Protein AF-A0A8H4KVN5-F1 (afdb_monomer)

Structure (mmCIF, N/CA/C/O backbone):
data_AF-A0A8H4KVN5-F1
#
_entry.id   AF-A0A8H4KVN5-F1
#
loop_
_atom_site.group_PDB
_atom_site.id
_atom_site.type_symbol
_atom_site.label_atom_id
_atom_site.label_alt_id
_atom_site.label_comp_id
_atom_site.label_asym_id
_atom_site.label_entity_id
_atom_site.label_seq_id
_atom_site.pdbx_PDB_ins_code
_atom_site.Cartn_x
_atom_site.Cartn_y
_atom_site.Cartn_z
_atom_site.occupancy
_atom_site.B_iso_or_equiv
_atom_site.auth_seq_id
_atom_site.auth_comp_id
_atom_site.auth_asym_id
_atom_site.auth_atom_id
_atom_site.pdbx_PDB_model_num
ATOM 1 N N . MET A 1 1 ? 22.577 16.035 -52.265 1.00 45.19 1 MET A N 1
ATOM 2 C CA . MET A 1 1 ? 23.136 15.444 -51.030 1.00 45.19 1 MET A CA 1
ATOM 3 C C . MET A 1 1 ? 22.648 14.008 -50.961 1.00 45.19 1 MET A C 1
ATOM 5 O O . MET A 1 1 ? 21.452 13.826 -51.159 1.00 45.19 1 MET A O 1
ATOM 9 N N . PRO A 1 2 ? 23.516 12.998 -50.797 1.00 49.06 2 PRO A N 1
ATOM 10 C CA . PRO A 1 2 ? 23.042 11.629 -50.635 1.00 49.06 2 PRO A CA 1
ATOM 11 C C . PRO A 1 2 ? 22.243 11.528 -49.329 1.00 49.06 2 PRO A C 1
ATOM 13 O O . PRO A 1 2 ? 22.688 12.028 -48.297 1.00 49.06 2 PRO A O 1
ATOM 16 N N . CYS A 1 3 ? 21.056 10.918 -49.384 1.00 52.47 3 CYS A N 1
ATOM 17 C CA . CYS A 1 3 ? 20.325 10.499 -48.190 1.00 52.47 3 CYS A CA 1
ATOM 18 C C . CYS A 1 3 ? 21.189 9.472 -47.457 1.00 52.47 3 CYS A C 1
ATOM 20 O O . CYS A 1 3 ? 21.291 8.325 -47.885 1.00 52.47 3 CYS A O 1
ATOM 22 N N . VAL A 1 4 ? 21.847 9.899 -46.383 1.00 55.81 4 VAL A N 1
ATOM 23 C CA . VAL A 1 4 ? 22.501 8.984 -45.453 1.00 55.81 4 VAL A CA 1
ATOM 24 C C . VAL A 1 4 ? 21.378 8.349 -44.646 1.00 55.81 4 VAL A C 1
ATOM 26 O O . VAL A 1 4 ? 20.764 9.011 -43.812 1.00 55.81 4 VAL A O 1
ATOM 29 N N . CYS A 1 5 ? 21.043 7.097 -44.955 1.00 58.97 5 CYS A N 1
ATOM 30 C CA . CYS A 1 5 ? 20.170 6.324 -44.084 1.00 58.97 5 CYS A CA 1
ATOM 31 C C . CYS A 1 5 ? 20.847 6.230 -42.710 1.00 58.97 5 CYS A C 1
ATOM 33 O O . CYS A 1 5 ? 22.043 5.916 -42.669 1.00 58.97 5 CYS A O 1
ATOM 35 N N . PRO A 1 6 ? 20.132 6.503 -41.606 1.00 62.47 6 PRO A N 1
ATOM 36 C CA . PRO A 1 6 ? 20.691 6.280 -40.283 1.00 62.47 6 PRO A CA 1
ATOM 37 C C . PRO A 1 6 ? 21.150 4.817 -40.176 1.00 62.47 6 PRO A C 1
ATOM 39 O O . PRO A 1 6 ? 20.481 3.927 -40.722 1.00 62.47 6 PRO A O 1
ATOM 42 N N . PRO A 1 7 ? 22.308 4.558 -39.544 1.00 73.06 7 PRO A N 1
ATOM 43 C CA . PRO A 1 7 ? 22.786 3.199 -39.365 1.00 73.06 7 PRO A CA 1
ATOM 44 C C . PRO A 1 7 ? 21.737 2.378 -38.599 1.00 73.06 7 PRO A C 1
ATOM 46 O O . PRO A 1 7 ? 21.032 2.921 -37.745 1.00 73.06 7 PRO A O 1
ATOM 49 N N . PRO A 1 8 ? 21.591 1.077 -38.897 1.00 77.62 8 PRO A N 1
ATOM 50 C CA . PRO A 1 8 ? 20.733 0.221 -38.094 1.00 77.62 8 PRO A CA 1
ATOM 51 C C . PRO A 1 8 ? 21.258 0.190 -36.656 1.00 77.62 8 PRO A C 1
ATOM 53 O O . PRO A 1 8 ? 22.471 0.148 -36.446 1.00 77.62 8 PRO A O 1
ATOM 56 N N . ILE A 1 9 ? 20.347 0.180 -35.680 1.00 81.44 9 ILE A N 1
ATOM 57 C CA . ILE A 1 9 ? 20.710 -0.044 -34.276 1.00 81.44 9 ILE A CA 1
ATOM 58 C C . ILE A 1 9 ? 21.516 -1.336 -34.138 1.00 81.44 9 ILE A C 1
ATOM 60 O O . ILE A 1 9 ? 21.275 -2.314 -34.858 1.00 81.44 9 ILE A O 1
ATOM 64 N N . SER A 1 10 ? 22.461 -1.359 -33.201 1.00 87.50 10 SER A N 1
ATOM 65 C CA . SER A 1 10 ? 23.263 -2.557 -32.997 1.00 87.50 10 SER A CA 1
ATOM 66 C C . SER A 1 10 ? 22.418 -3.729 -32.491 1.00 87.50 10 SER A C 1
ATOM 68 O O . SER A 1 10 ? 21.372 -3.574 -31.849 1.00 87.50 10 SER A O 1
ATOM 70 N N . SER A 1 11 ? 22.899 -4.945 -32.763 1.00 88.69 11 SER A N 1
ATOM 71 C CA . SER A 1 11 ? 22.262 -6.169 -32.268 1.00 88.69 11 SER A CA 1
ATOM 72 C C . SER A 1 11 ? 22.178 -6.194 -30.739 1.00 88.69 11 SER A C 1
ATOM 74 O O . SER A 1 11 ? 21.206 -6.709 -30.188 1.00 88.69 11 SER A O 1
ATOM 76 N N . ASP A 1 12 ? 23.165 -5.629 -30.047 1.00 90.88 12 ASP A N 1
ATOM 77 C CA . ASP A 1 12 ? 23.202 -5.639 -28.588 1.00 90.88 12 ASP A CA 1
ATOM 78 C C . ASP A 1 12 ? 22.258 -4.595 -27.989 1.00 90.88 12 ASP A C 1
ATOM 80 O O . ASP A 1 12 ? 21.552 -4.906 -27.026 1.00 90.88 12 ASP A O 1
ATOM 84 N N . LEU A 1 13 ? 22.141 -3.415 -28.610 1.00 87.50 13 LEU A N 1
ATOM 85 C CA . LEU A 1 13 ? 21.141 -2.419 -28.230 1.00 87.50 13 LEU A CA 1
ATOM 86 C C . LEU A 1 13 ? 19.720 -2.964 -28.419 1.00 87.50 13 LEU A C 1
ATOM 88 O O . LEU A 1 13 ? 18.869 -2.824 -27.537 1.00 87.50 13 LEU A O 1
ATOM 92 N N . HIS A 1 14 ? 19.479 -3.670 -29.526 1.00 87.75 14 HIS A N 1
ATOM 93 C CA . HIS A 1 14 ? 18.206 -4.339 -29.777 1.00 87.75 14 HIS A CA 1
ATOM 94 C C . HIS A 1 14 ? 17.872 -5.383 -28.696 1.00 87.75 14 HIS A C 1
ATOM 96 O O . HIS A 1 14 ? 16.787 -5.342 -28.114 1.00 87.75 14 HIS A O 1
ATOM 102 N N . LYS A 1 15 ? 18.813 -6.274 -28.351 1.00 89.94 15 LYS A N 1
ATOM 103 C CA . LYS A 1 15 ? 18.616 -7.273 -27.280 1.00 89.94 15 LYS A CA 1
ATOM 104 C C . LYS A 1 15 ? 18.365 -6.624 -25.917 1.00 89.94 15 LYS A C 1
ATOM 106 O O . LYS A 1 15 ? 17.543 -7.119 -25.142 1.00 89.94 15 LYS A O 1
ATOM 111 N N . ALA A 1 16 ? 19.074 -5.539 -25.602 1.00 88.06 16 ALA A N 1
ATOM 112 C CA . ALA A 1 16 ? 18.883 -4.812 -24.351 1.00 88.06 16 ALA A CA 1
ATOM 113 C C . ALA A 1 16 ? 17.485 -4.187 -24.278 1.00 88.06 16 ALA A C 1
ATOM 115 O O . ALA A 1 16 ? 16.811 -4.298 -23.251 1.00 88.06 16 ALA A O 1
ATOM 116 N N . PHE A 1 17 ? 17.006 -3.614 -25.382 1.00 87.38 17 PHE A N 1
ATOM 117 C CA . PHE A 1 17 ? 15.641 -3.108 -25.477 1.00 87.38 17 PHE A CA 1
ATOM 118 C C . PHE A 1 17 ? 14.601 -4.219 -25.267 1.00 87.38 17 PHE A C 1
ATOM 120 O O . PHE A 1 17 ? 13.690 -4.066 -24.451 1.00 87.38 17 PHE A O 1
ATOM 127 N N . GLU A 1 18 ? 14.762 -5.381 -25.908 1.00 90.56 18 GLU A N 1
ATOM 128 C CA . GLU A 1 18 ? 13.881 -6.537 -25.689 1.00 90.56 18 GLU A CA 1
ATOM 129 C C . GLU A 1 18 ? 13.889 -7.030 -24.232 1.00 90.56 18 GLU A C 1
ATOM 131 O O . GLU A 1 18 ? 12.866 -7.482 -23.706 1.00 90.56 18 GLU A O 1
ATOM 136 N N . ALA A 1 19 ? 15.037 -6.970 -23.551 1.00 87.88 19 ALA A N 1
ATOM 137 C CA . ALA A 1 19 ? 15.127 -7.294 -22.130 1.00 87.88 19 ALA A CA 1
ATOM 138 C C . ALA A 1 19 ? 14.324 -6.299 -21.274 1.00 87.88 19 ALA A C 1
ATOM 140 O O . ALA A 1 19 ? 13.556 -6.720 -20.407 1.00 87.88 19 ALA A O 1
ATOM 141 N N . VAL A 1 20 ? 14.423 -4.999 -21.559 1.00 87.19 20 VAL A N 1
ATOM 142 C CA . VAL A 1 20 ? 13.656 -3.946 -20.875 1.00 87.19 20 VAL A CA 1
ATOM 143 C C . VAL A 1 20 ? 12.148 -4.049 -21.145 1.00 87.19 20 VAL A C 1
ATOM 145 O O . VAL A 1 20 ? 11.343 -3.877 -20.224 1.00 87.19 20 VAL A O 1
ATOM 148 N N . LEU A 1 21 ? 11.737 -4.426 -22.359 1.00 85.75 21 LEU A N 1
ATOM 149 C CA . LEU A 1 21 ? 10.332 -4.716 -22.665 1.00 85.75 21 LEU A CA 1
ATOM 150 C C . LEU A 1 21 ? 9.797 -5.899 -21.848 1.00 85.75 21 LEU A C 1
ATOM 152 O O . LEU A 1 21 ? 8.701 -5.825 -21.285 1.00 85.75 21 LEU A O 1
ATOM 156 N N . ARG A 1 22 ? 10.579 -6.981 -21.732 1.00 88.06 22 ARG A N 1
ATOM 157 C CA . ARG A 1 22 ? 10.222 -8.135 -20.889 1.00 88.06 22 ARG A CA 1
ATOM 158 C C . ARG A 1 22 ? 10.121 -7.751 -19.415 1.00 88.06 22 ARG A C 1
ATOM 160 O O . ARG A 1 22 ? 9.148 -8.130 -18.765 1.00 88.06 22 ARG A O 1
ATOM 167 N N . LEU A 1 23 ? 11.073 -6.963 -18.909 1.00 84.38 23 LEU A N 1
ATOM 168 C CA . LEU A 1 23 ? 11.020 -6.411 -17.552 1.00 84.38 23 LEU A CA 1
ATOM 169 C C . LEU A 1 23 ? 9.738 -5.604 -17.339 1.00 84.38 23 LEU A C 1
ATOM 171 O O . LEU A 1 23 ? 9.027 -5.834 -16.368 1.00 84.38 23 LEU A O 1
ATOM 175 N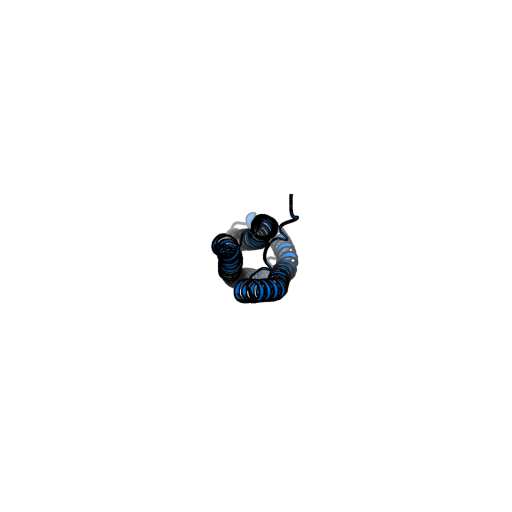 N . THR A 1 24 ? 9.396 -4.722 -18.275 1.00 82.81 24 THR A N 1
ATOM 176 C CA . THR A 1 24 ? 8.190 -3.888 -18.194 1.00 82.81 24 THR A CA 1
ATOM 177 C C . THR A 1 24 ? 6.929 -4.726 -18.082 1.00 82.81 24 THR A C 1
ATOM 179 O O . THR A 1 24 ? 6.135 -4.509 -17.170 1.00 82.81 24 THR A O 1
ATOM 182 N N . LYS A 1 25 ? 6.777 -5.729 -18.953 1.00 82.62 25 LYS A N 1
ATOM 183 C CA . LYS A 1 25 ? 5.618 -6.624 -18.926 1.00 82.62 25 LYS A CA 1
ATOM 184 C C . LYS A 1 25 ? 5.499 -7.359 -17.589 1.00 82.62 25 LYS A C 1
ATOM 186 O O . LYS A 1 25 ? 4.417 -7.386 -17.009 1.00 82.62 25 LYS A O 1
ATOM 191 N N . ASN A 1 26 ? 6.603 -7.918 -17.094 1.00 82.75 26 ASN A N 1
ATOM 192 C CA . ASN A 1 26 ? 6.617 -8.625 -15.813 1.00 82.75 26 ASN A CA 1
ATOM 193 C C . ASN A 1 26 ? 6.248 -7.691 -14.651 1.00 82.75 26 ASN A C 1
ATOM 195 O O . ASN A 1 26 ? 5.469 -8.065 -13.776 1.00 82.75 26 ASN A O 1
ATOM 199 N N . ASN A 1 27 ? 6.759 -6.461 -14.666 1.00 78.81 27 ASN A N 1
ATOM 200 C CA . ASN A 1 27 ? 6.519 -5.493 -13.602 1.00 78.81 27 ASN A CA 1
ATOM 201 C C . ASN A 1 27 ? 5.087 -4.970 -13.580 1.00 78.81 27 ASN A C 1
ATOM 203 O O . ASN A 1 27 ? 4.540 -4.811 -12.496 1.00 78.81 27 ASN A O 1
ATOM 207 N N . THR A 1 28 ? 4.439 -4.790 -14.733 1.00 76.06 28 THR A N 1
ATOM 208 C CA . THR A 1 28 ? 3.010 -4.444 -14.770 1.00 76.06 28 THR A CA 1
ATOM 209 C C . THR A 1 28 ? 2.158 -5.493 -14.051 1.00 76.06 28 THR A C 1
ATOM 211 O O . THR A 1 28 ? 1.255 -5.143 -13.295 1.00 76.06 28 THR A O 1
ATOM 214 N N . THR A 1 29 ? 2.457 -6.783 -14.235 1.00 79.00 29 THR A N 1
ATOM 215 C CA . THR A 1 29 ? 1.745 -7.861 -13.530 1.00 79.00 29 THR A CA 1
ATOM 216 C C . THR A 1 29 ? 2.002 -7.828 -12.024 1.00 79.00 29 THR A C 1
ATOM 218 O O . THR A 1 29 ? 1.064 -7.982 -11.242 1.00 79.00 29 THR A O 1
ATOM 221 N N . ILE A 1 30 ? 3.255 -7.609 -11.613 1.00 76.62 30 ILE A N 1
ATOM 222 C CA . ILE A 1 30 ? 3.622 -7.509 -10.195 1.00 76.62 30 ILE A CA 1
ATOM 223 C C . ILE A 1 30 ? 2.893 -6.328 -9.549 1.00 76.62 30 ILE A C 1
ATOM 225 O O . ILE A 1 30 ? 2.182 -6.533 -8.573 1.00 76.62 30 ILE A O 1
ATOM 229 N N . GLN A 1 31 ? 2.986 -5.130 -10.128 1.00 76.12 31 GLN A N 1
ATOM 230 C CA . GLN A 1 31 ? 2.330 -3.918 -9.623 1.00 76.12 31 GLN A CA 1
ATOM 231 C C . GLN A 1 31 ? 0.824 -4.109 -9.439 1.00 76.12 31 GLN A C 1
ATOM 233 O O . GLN A 1 31 ? 0.282 -3.813 -8.377 1.00 76.12 31 GLN A O 1
ATOM 238 N N . GLN A 1 32 ? 0.146 -4.663 -10.447 1.00 80.88 32 GLN A N 1
ATOM 239 C CA . GLN A 1 32 ? -1.292 -4.901 -10.363 1.00 80.88 32 GLN A CA 1
ATOM 240 C C . GLN A 1 32 ? -1.642 -5.844 -9.201 1.00 80.88 32 GLN A C 1
ATOM 242 O O . GLN A 1 32 ? -2.540 -5.544 -8.418 1.00 80.88 32 GLN A O 1
ATOM 247 N N . SER A 1 33 ? -0.881 -6.931 -9.029 1.00 81.56 33 SER A N 1
ATOM 248 C CA . SER A 1 33 ? -1.045 -7.852 -7.895 1.00 81.56 33 SER A CA 1
ATOM 249 C C . SER A 1 33 ? -0.851 -7.155 -6.542 1.00 81.56 33 SER A C 1
ATOM 251 O O . SER A 1 33 ? -1.619 -7.388 -5.610 1.00 81.56 33 SER A O 1
ATOM 253 N N . GLN A 1 34 ? 0.136 -6.261 -6.431 1.00 74.06 34 GLN A N 1
ATOM 254 C CA . GLN A 1 34 ? 0.408 -5.504 -5.205 1.00 74.06 34 GLN A CA 1
ATOM 255 C C . GLN A 1 34 ? -0.740 -4.540 -4.863 1.00 74.06 34 GLN A C 1
ATOM 257 O O . GLN A 1 34 ? -1.194 -4.498 -3.718 1.00 74.06 34 GLN A O 1
ATOM 262 N N . VAL A 1 35 ? -1.267 -3.821 -5.859 1.00 77.69 35 VAL A N 1
ATOM 263 C CA . VAL A 1 35 ? -2.439 -2.945 -5.701 1.00 77.69 35 VAL A CA 1
ATOM 264 C C . VAL A 1 35 ? -3.676 -3.744 -5.284 1.00 77.69 35 VAL A C 1
ATOM 266 O O . VAL A 1 35 ? -4.434 -3.304 -4.416 1.00 77.69 35 VAL A O 1
ATOM 269 N N . ASP A 1 36 ? -3.890 -4.919 -5.873 1.00 83.81 36 ASP A N 1
ATOM 270 C CA . ASP A 1 36 ? -5.048 -5.759 -5.562 1.00 83.81 36 ASP A CA 1
ATOM 271 C C . ASP A 1 36 ? -4.968 -6.345 -4.146 1.00 83.81 36 ASP A C 1
ATOM 273 O O . ASP A 1 36 ? -5.967 -6.320 -3.423 1.00 83.81 36 ASP A O 1
ATOM 277 N N . GLN A 1 37 ? -3.782 -6.764 -3.691 1.00 76.81 37 GLN A N 1
ATOM 278 C CA . GLN A 1 37 ? -3.556 -7.152 -2.292 1.00 76.81 37 GLN A CA 1
ATOM 279 C C . GLN A 1 37 ? -3.862 -5.997 -1.334 1.00 76.81 37 GLN A C 1
ATOM 281 O O . GLN A 1 37 ? -4.580 -6.172 -0.350 1.00 76.81 37 GLN A O 1
ATOM 286 N N . ALA A 1 38 ? -3.376 -4.795 -1.643 1.00 76.75 38 ALA A N 1
ATOM 287 C CA . ALA A 1 38 ? -3.584 -3.629 -0.796 1.00 76.75 38 ALA A CA 1
ATOM 288 C C . ALA A 1 38 ? -5.076 -3.223 -0.722 1.00 76.75 38 ALA A C 1
ATOM 290 O O . ALA A 1 38 ? -5.579 -2.851 0.343 1.00 76.75 38 ALA A O 1
ATOM 291 N N . LYS A 1 39 ? -5.828 -3.370 -1.823 1.00 79.44 39 LYS A N 1
ATOM 292 C CA . LYS A 1 39 ? -7.295 -3.208 -1.838 1.00 79.44 39 LYS A CA 1
ATOM 293 C C . LYS A 1 39 ? -8.013 -4.285 -1.026 1.00 79.44 39 LYS A C 1
ATOM 295 O O . LYS A 1 39 ? -8.950 -3.947 -0.305 1.00 79.44 39 LYS A O 1
ATOM 300 N N . ALA A 1 40 ? -7.587 -5.544 -1.122 1.00 81.81 40 ALA A N 1
ATOM 301 C CA . ALA A 1 40 ? -8.171 -6.640 -0.352 1.00 81.81 40 ALA A CA 1
ATOM 302 C C . ALA A 1 40 ? -8.017 -6.404 1.160 1.00 81.81 40 ALA A C 1
ATOM 304 O O . ALA A 1 40 ? -8.985 -6.547 1.904 1.00 81.81 40 ALA A O 1
ATOM 305 N N . ILE A 1 41 ? -6.847 -5.931 1.607 1.00 73.94 41 ILE A N 1
ATOM 306 C CA . ILE A 1 41 ? -6.619 -5.528 3.006 1.00 73.94 41 ILE A CA 1
ATOM 307 C C . ILE A 1 41 ? -7.633 -4.458 3.430 1.00 73.94 41 ILE A C 1
ATOM 309 O O . ILE A 1 41 ? -8.287 -4.588 4.463 1.00 73.94 41 ILE A O 1
ATOM 313 N N . ARG A 1 42 ? -7.826 -3.419 2.609 1.00 74.88 42 ARG A N 1
ATOM 314 C CA . ARG A 1 42 ? -8.792 -2.351 2.906 1.00 74.88 42 ARG A CA 1
ATOM 315 C C . ARG A 1 42 ? -10.230 -2.864 3.023 1.00 74.88 42 ARG A C 1
ATOM 317 O O . ARG A 1 42 ? -10.972 -2.394 3.881 1.00 74.88 42 ARG A O 1
ATOM 324 N N . GLN A 1 43 ? -10.628 -3.810 2.173 1.00 80.06 43 GLN A N 1
ATOM 325 C CA . GLN A 1 43 ? -11.966 -4.407 2.223 1.00 80.06 43 GLN A CA 1
ATOM 326 C C . GLN A 1 43 ? -12.219 -5.165 3.530 1.00 80.06 43 GLN A C 1
ATOM 328 O O . GLN A 1 43 ? -13.347 -5.157 4.010 1.00 80.06 43 GLN A O 1
ATOM 333 N N . VAL A 1 44 ? -11.184 -5.768 4.121 1.00 76.00 44 VAL A N 1
ATOM 334 C CA . VAL A 1 44 ? -11.284 -6.422 5.434 1.00 76.00 44 VAL A CA 1
ATOM 335 C C . VAL A 1 44 ? -11.391 -5.392 6.560 1.00 76.00 44 VAL A C 1
ATOM 337 O O . VAL A 1 44 ? -12.162 -5.591 7.487 1.00 76.00 44 VAL A O 1
ATOM 340 N N . VAL A 1 45 ? -10.657 -4.282 6.481 1.00 79.56 45 VAL A N 1
ATOM 341 C CA . VAL A 1 45 ? -10.570 -3.277 7.558 1.00 79.56 45 VAL A CA 1
ATOM 342 C C . VAL A 1 45 ? -11.839 -2.426 7.698 1.00 79.56 45 VAL A C 1
ATOM 344 O O . VAL A 1 45 ? -12.234 -2.100 8.814 1.00 79.56 45 VAL A O 1
ATOM 347 N N . ASN A 1 46 ? -12.497 -2.055 6.594 1.00 79.12 46 ASN A N 1
ATOM 348 C CA . ASN A 1 46 ? -13.641 -1.132 6.646 1.00 79.12 46 ASN A CA 1
ATOM 349 C C . ASN A 1 46 ? -14.814 -1.628 7.528 1.00 79.12 46 ASN A C 1
ATOM 351 O O . ASN A 1 46 ? -15.233 -0.857 8.390 1.00 79.12 46 ASN A O 1
ATOM 355 N N . PRO A 1 47 ? -15.310 -2.879 7.401 1.00 79.25 47 PRO A N 1
ATOM 356 C CA . PRO A 1 47 ? -16.419 -3.372 8.227 1.00 79.25 47 PRO A CA 1
ATOM 357 C C . PRO A 1 47 ? -16.085 -3.434 9.723 1.00 79.25 47 PRO A C 1
ATOM 359 O O . PRO A 1 47 ? -16.950 -3.242 10.578 1.00 79.25 47 PRO A O 1
ATOM 362 N N . PHE A 1 48 ? -14.817 -3.686 10.061 1.00 81.25 48 PHE A N 1
ATOM 363 C CA . PHE A 1 48 ? -14.387 -3.695 11.457 1.00 81.25 48 PHE A CA 1
ATOM 364 C C . PHE A 1 48 ? -14.418 -2.297 12.066 1.00 81.25 48 PHE A C 1
ATOM 366 O O . PHE A 1 48 ? -14.791 -2.173 13.226 1.00 81.25 48 PHE A O 1
ATOM 373 N N . ASN A 1 49 ? -14.100 -1.245 11.308 1.00 82.88 49 ASN A N 1
ATOM 374 C CA . ASN A 1 49 ? -14.212 0.122 11.823 1.00 82.88 49 ASN A CA 1
ATOM 375 C C . ASN A 1 49 ? -15.668 0.484 12.159 1.00 82.88 49 ASN A C 1
ATOM 377 O O . ASN A 1 49 ? -15.900 1.054 13.218 1.00 82.88 49 ASN A O 1
ATOM 381 N N . GLU A 1 50 ? -16.637 0.079 11.330 1.00 84.00 50 GLU A N 1
ATOM 382 C CA . GLU A 1 50 ? -18.069 0.267 11.626 1.00 84.00 50 GLU A CA 1
ATOM 383 C C . GLU A 1 50 ? -18.462 -0.451 12.929 1.00 84.00 50 GLU A C 1
ATOM 385 O O . GLU A 1 50 ? -19.071 0.140 13.815 1.00 84.00 50 GLU A O 1
ATOM 390 N N . THR A 1 51 ? -18.003 -1.694 13.106 1.00 84.06 51 THR A N 1
ATOM 391 C CA . THR A 1 51 ? -18.246 -2.468 14.339 1.00 84.06 51 THR A CA 1
ATOM 392 C C . THR A 1 51 ? -17.629 -1.804 15.578 1.00 84.06 51 THR A C 1
ATOM 394 O O . THR A 1 51 ? -18.166 -1.901 16.682 1.00 84.06 51 THR A O 1
ATOM 397 N N . VAL A 1 52 ? -16.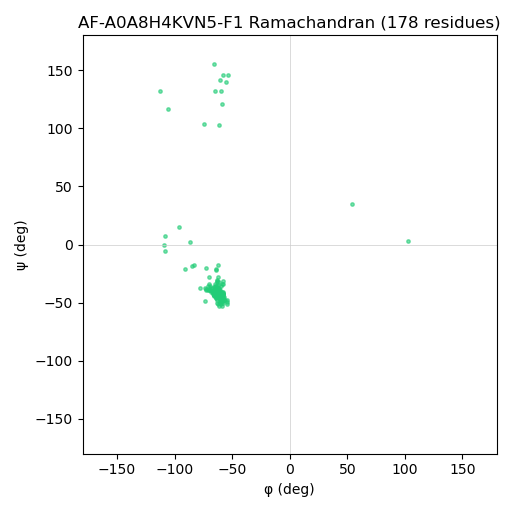477 -1.150 15.420 1.00 87.88 52 VAL A N 1
ATOM 398 C CA . VAL A 1 52 ? -15.778 -0.449 16.506 1.00 87.88 52 VAL A CA 1
ATOM 399 C C . VAL A 1 52 ? -16.504 0.833 16.896 1.00 87.88 52 VAL A C 1
ATOM 401 O O . VAL A 1 52 ? -16.595 1.122 18.088 1.00 87.88 52 VAL A O 1
ATOM 404 N N . ASP A 1 53 ? -17.050 1.562 15.925 1.00 88.62 53 ASP A N 1
ATOM 405 C CA . ASP A 1 53 ? -17.868 2.748 16.181 1.00 88.62 53 ASP A CA 1
ATOM 406 C C . ASP A 1 53 ? -19.185 2.371 16.892 1.00 88.62 53 ASP A C 1
ATOM 408 O O . ASP A 1 53 ? -19.564 3.016 17.873 1.00 88.62 53 ASP A O 1
ATOM 412 N N . ASP A 1 54 ? -19.835 1.273 16.487 1.00 89.88 54 ASP A N 1
ATOM 413 C CA . ASP A 1 54 ? -21.021 0.742 17.176 1.00 89.88 54 ASP A CA 1
ATOM 414 C C . ASP A 1 54 ? -20.705 0.340 18.625 1.00 89.88 54 ASP A C 1
ATOM 416 O O . ASP A 1 54 ? -21.450 0.656 19.556 1.00 89.88 54 ASP A O 1
ATOM 420 N N . PHE A 1 55 ? -19.574 -0.336 18.839 1.00 89.88 55 PHE A N 1
ATOM 421 C CA . PHE A 1 55 ? -19.133 -0.725 20.176 1.00 89.88 55 PHE A CA 1
ATOM 422 C C . PHE A 1 55 ? -18.807 0.485 21.063 1.00 89.88 55 PHE A C 1
ATOM 424 O O . PHE A 1 55 ? -19.137 0.494 22.251 1.00 89.88 55 PHE A O 1
ATOM 431 N N . GLU A 1 56 ? -18.192 1.527 20.502 1.00 93.44 56 GLU A N 1
ATOM 432 C CA . GLU A 1 56 ? -17.974 2.783 21.217 1.00 93.44 56 GLU A CA 1
ATOM 433 C C . GLU A 1 56 ? -19.305 3.399 21.662 1.00 93.44 56 GLU A C 1
ATOM 435 O O . GLU A 1 56 ? -19.450 3.778 22.824 1.00 93.44 56 GLU A O 1
ATOM 440 N N . MET A 1 57 ? -20.300 3.439 20.774 1.00 92.94 57 MET A N 1
ATOM 441 C CA . MET A 1 57 ? -21.619 3.984 21.091 1.00 92.94 57 MET A CA 1
ATOM 442 C C . MET A 1 57 ? -22.304 3.209 22.223 1.00 92.94 57 MET A C 1
ATOM 444 O O . MET A 1 57 ? -22.793 3.816 23.176 1.00 92.94 57 MET A O 1
ATOM 448 N N . LEU A 1 58 ? -22.286 1.873 22.155 1.00 91.50 58 LEU A N 1
ATOM 449 C CA . LEU A 1 58 ? -22.877 0.990 23.169 1.00 91.50 58 LEU A CA 1
ATOM 450 C C . LEU A 1 58 ? -22.233 1.123 24.549 1.00 91.50 58 LEU A C 1
ATOM 452 O O . LEU A 1 58 ? -22.810 0.673 25.527 1.00 91.50 58 LEU A O 1
ATOM 456 N N . THR A 1 59 ? -21.039 1.702 24.646 1.00 92.06 59 THR A N 1
ATOM 457 C CA . THR A 1 59 ? -20.276 1.776 25.898 1.00 92.06 59 THR A CA 1
ATOM 458 C C . THR A 1 59 ? -20.202 3.188 26.470 1.00 92.06 59 THR A C 1
ATOM 460 O O . THR A 1 59 ? -19.635 3.381 27.547 1.00 92.06 59 THR A O 1
ATOM 463 N N . MET A 1 60 ? -20.801 4.182 25.805 1.00 93.25 60 MET A N 1
ATOM 464 C CA . MET A 1 60 ? -20.766 5.577 26.249 1.00 93.25 60 MET A CA 1
ATOM 465 C C . MET A 1 60 ? -21.353 5.777 27.653 1.00 93.25 60 MET A C 1
ATOM 467 O O . MET A 1 60 ? -20.756 6.491 28.459 1.00 93.25 60 MET A O 1
ATOM 471 N N . HIS A 1 61 ? -22.471 5.118 27.981 1.00 91.81 61 HIS A N 1
ATOM 472 C CA . HIS A 1 61 ? -23.126 5.251 29.294 1.00 91.81 61 HIS A CA 1
ATOM 473 C C . HIS A 1 61 ? -22.259 4.747 30.451 1.00 91.81 61 HIS A C 1
ATOM 475 O O . HIS A 1 61 ? -22.454 5.149 31.598 1.00 91.81 61 HIS A O 1
ATOM 481 N N . LEU A 1 62 ? -21.267 3.892 30.173 1.00 91.94 62 LEU A N 1
ATOM 482 C CA . LEU A 1 62 ? -20.337 3.404 31.192 1.00 91.94 62 LEU A CA 1
ATOM 483 C C . LEU A 1 62 ? -19.492 4.539 31.787 1.00 91.94 62 LEU A C 1
ATOM 485 O O . LEU A 1 62 ? -18.979 4.389 32.898 1.00 91.94 62 LEU A O 1
ATOM 489 N N . GLY A 1 63 ? -19.349 5.663 31.077 1.00 89.62 63 GLY A N 1
ATOM 490 C CA . GLY A 1 63 ? -18.631 6.847 31.546 1.00 89.62 63 GLY A CA 1
ATOM 491 C C . GLY A 1 63 ? -19.368 7.645 32.628 1.00 89.62 63 GLY A C 1
ATOM 492 O O . GLY A 1 63 ? -18.718 8.375 33.384 1.00 89.62 63 GLY A O 1
ATOM 493 N N . ASP A 1 64 ? -20.687 7.472 32.744 1.00 91.25 64 ASP A N 1
ATOM 494 C CA . ASP A 1 64 ? -21.547 8.277 33.622 1.00 91.25 64 ASP A CA 1
ATOM 495 C C . ASP A 1 64 ? -21.588 7.758 35.068 1.00 91.25 64 ASP A C 1
ATOM 497 O O . ASP A 1 64 ? -21.933 8.495 35.995 1.00 91.25 64 ASP A O 1
ATOM 501 N N . LEU A 1 65 ? -21.195 6.499 35.290 1.00 87.12 65 LEU A N 1
ATOM 502 C CA . LEU A 1 65 ? -21.202 5.856 36.603 1.00 87.12 65 LEU A CA 1
ATOM 503 C C . LEU A 1 65 ? -19.777 5.580 37.087 1.00 87.12 65 LEU A C 1
ATOM 505 O O . LEU A 1 65 ? -18.953 4.992 36.388 1.00 87.12 65 LEU A O 1
ATOM 509 N N . SER A 1 66 ? -19.490 5.938 38.340 1.00 87.56 66 SER A N 1
ATOM 510 C CA . SER A 1 66 ? -18.170 5.729 38.956 1.00 87.56 66 SER A CA 1
ATOM 511 C C . SER A 1 66 ? -17.729 4.261 38.957 1.00 87.56 66 SER A C 1
ATOM 513 O O . SER A 1 66 ? -16.544 3.991 38.777 1.00 87.56 66 SER A O 1
ATOM 515 N N . ALA A 1 67 ? -18.670 3.323 39.105 1.00 86.31 67 ALA A N 1
ATOM 516 C CA . ALA A 1 67 ? -18.401 1.885 39.133 1.00 86.31 67 ALA A CA 1
ATOM 517 C C . ALA A 1 67 ? -17.968 1.306 37.771 1.00 86.31 67 ALA A C 1
ATOM 519 O O . ALA A 1 67 ? -17.221 0.334 37.740 1.00 86.31 67 ALA A O 1
ATOM 520 N N . THR A 1 68 ? -18.398 1.898 36.652 1.00 92.00 68 THR A N 1
ATOM 521 C CA . THR A 1 68 ? -18.134 1.388 35.290 1.00 92.00 68 THR A CA 1
ATOM 522 C C . THR A 1 68 ? -17.132 2.235 34.510 1.00 92.00 68 THR A C 1
ATOM 524 O O . THR A 1 68 ? -16.701 1.855 33.423 1.00 92.00 68 THR A O 1
ATOM 527 N N . LYS A 1 69 ? -16.702 3.365 35.076 1.00 92.31 69 LYS A N 1
ATOM 528 C CA . LYS A 1 69 ? -15.830 4.341 34.416 1.00 92.31 69 LYS A CA 1
ATOM 529 C C . LYS A 1 69 ? -14.488 3.768 33.945 1.00 92.31 69 LYS A C 1
ATOM 531 O O . LYS A 1 69 ? -13.946 4.214 32.938 1.00 92.31 69 LYS A O 1
ATOM 536 N N . ALA A 1 70 ? -13.954 2.771 34.651 1.00 92.44 70 ALA A N 1
ATOM 537 C CA . ALA A 1 70 ? -12.737 2.077 34.231 1.00 92.44 70 ALA A CA 1
ATOM 538 C C . ALA A 1 70 ? -12.929 1.341 32.892 1.00 92.44 70 ALA A C 1
ATOM 540 O O . ALA A 1 70 ? -12.066 1.433 32.021 1.00 92.44 70 ALA A O 1
ATOM 541 N N . TYR A 1 71 ? -14.082 0.689 32.697 1.00 92.19 71 TYR A N 1
ATOM 542 C CA . TYR A 1 71 ? -14.423 0.037 31.434 1.00 92.19 71 TYR A CA 1
ATOM 543 C C . TYR A 1 71 ? -14.568 1.047 30.303 1.00 92.19 71 TYR A C 1
ATOM 545 O O . TYR A 1 71 ? -14.024 0.821 29.228 1.00 92.19 71 TYR A O 1
ATOM 553 N N . PHE A 1 72 ? -15.210 2.192 30.555 1.00 93.81 72 PHE A N 1
ATOM 554 C CA . PHE A 1 72 ? -15.285 3.273 29.570 1.00 93.81 72 PHE A CA 1
ATOM 555 C C . PHE A 1 72 ? -13.893 3.699 29.081 1.00 93.81 72 PHE A C 1
ATOM 557 O O . PHE A 1 72 ? -13.647 3.738 27.877 1.00 93.81 72 PHE A O 1
ATOM 564 N N . TYR A 1 73 ? -12.950 3.954 29.996 1.00 94.12 73 TYR A N 1
ATOM 565 C CA . TYR A 1 73 ? -11.587 4.320 29.603 1.00 94.12 73 TYR A CA 1
ATOM 566 C C . TYR A 1 73 ? -10.876 3.210 28.826 1.00 94.12 73 TYR A C 1
ATOM 568 O O . TYR A 1 73 ? -10.199 3.502 27.842 1.00 94.12 73 TYR A O 1
ATOM 576 N N . GLN A 1 74 ? -11.067 1.949 29.216 1.00 93.38 74 GLN A N 1
ATOM 577 C CA . GLN A 1 74 ? -10.500 0.814 28.495 1.00 93.38 74 GLN A CA 1
ATOM 578 C C . GLN A 1 74 ? -11.073 0.696 27.076 1.00 93.38 74 GLN A C 1
ATOM 580 O O . GLN A 1 74 ? -10.327 0.432 26.132 1.00 93.38 74 GLN A O 1
ATOM 585 N N . VAL A 1 75 ? -12.378 0.917 26.892 1.00 93.19 75 VAL A N 1
ATOM 586 C CA . VAL A 1 75 ? -12.993 0.934 25.558 1.00 93.19 75 VAL A CA 1
ATOM 587 C C . VAL A 1 75 ? -12.408 2.069 24.725 1.00 93.19 75 VAL A C 1
ATOM 589 O O . VAL A 1 75 ? -11.922 1.822 23.624 1.00 93.19 75 VAL A O 1
ATOM 592 N N . GLN A 1 76 ? -12.370 3.286 25.271 1.00 94.88 76 GLN A N 1
ATOM 593 C CA . GLN A 1 76 ? -11.831 4.465 24.590 1.00 94.88 76 GLN A CA 1
ATOM 594 C C . GLN A 1 76 ? -10.368 4.282 24.164 1.00 94.88 76 GLN A C 1
ATOM 596 O O . GLN A 1 76 ? -9.993 4.652 23.053 1.00 94.88 76 GLN A O 1
ATOM 601 N N . GLU A 1 77 ? -9.532 3.674 25.007 1.00 94.12 77 GLU A N 1
ATOM 602 C CA . GLU A 1 77 ? -8.146 3.352 24.656 1.00 94.12 77 GLU A CA 1
ATOM 603 C C . GLU A 1 77 ? -8.072 2.400 23.451 1.00 94.12 77 GLU A C 1
ATOM 605 O O . GLU A 1 77 ? -7.348 2.667 22.488 1.00 94.12 77 GLU A O 1
ATOM 610 N N . ASN A 1 78 ? -8.855 1.316 23.464 1.00 92.00 78 ASN A N 1
ATOM 611 C CA . ASN A 1 78 ? -8.846 0.338 22.377 1.00 92.00 78 ASN A CA 1
ATOM 612 C C . ASN A 1 78 ? -9.424 0.910 21.071 1.00 92.00 78 ASN A C 1
ATOM 614 O O . ASN A 1 78 ? -8.848 0.686 20.006 1.00 92.00 78 ASN A O 1
ATOM 618 N N . VAL A 1 79 ? -10.508 1.689 21.138 1.00 92.19 79 VAL A N 1
ATOM 619 C CA . VAL A 1 79 ? -11.103 2.369 19.974 1.00 92.19 79 VAL A CA 1
ATOM 620 C C . VAL A 1 79 ? -10.088 3.321 19.338 1.00 92.19 79 VAL A C 1
ATOM 622 O O . VAL A 1 79 ? -9.846 3.265 18.130 1.00 92.19 79 VAL A O 1
ATOM 625 N N . ASN A 1 80 ? -9.429 4.157 20.146 1.00 92.12 80 ASN A N 1
ATOM 626 C CA . ASN A 1 80 ? -8.408 5.082 19.655 1.00 92.12 80 ASN A CA 1
ATOM 627 C C . ASN A 1 80 ? -7.205 4.347 19.044 1.00 92.12 80 ASN A C 1
ATOM 629 O O . ASN A 1 80 ? -6.687 4.777 18.010 1.00 92.12 80 ASN A O 1
ATOM 633 N N . SER A 1 81 ? -6.795 3.215 19.627 1.00 91.38 81 SER A N 1
ATOM 634 C CA . SER A 1 81 ? -5.745 2.360 19.063 1.00 91.38 81 SER A CA 1
ATOM 635 C C . SER A 1 81 ? -6.122 1.825 17.677 1.00 91.38 81 SER A C 1
ATOM 637 O O . SER A 1 81 ? -5.326 1.935 16.743 1.00 91.38 81 SER A O 1
ATOM 639 N N . ILE A 1 82 ? -7.350 1.325 17.504 1.00 90.56 82 ILE A N 1
ATOM 640 C CA . ILE A 1 82 ? -7.830 0.834 16.206 1.00 90.56 82 ILE A CA 1
ATOM 641 C C . ILE A 1 82 ? -7.906 1.960 15.175 1.00 90.56 82 ILE A C 1
ATOM 643 O O . ILE A 1 82 ? -7.437 1.786 14.050 1.00 90.56 82 ILE A O 1
ATOM 647 N N . ARG A 1 83 ? -8.444 3.128 15.545 1.00 90.81 83 ARG A N 1
ATOM 648 C CA . ARG A 1 83 ? -8.503 4.298 14.651 1.00 90.81 83 ARG A CA 1
ATOM 649 C C . ARG A 1 83 ? -7.107 4.727 14.191 1.00 90.81 83 ARG A C 1
ATOM 651 O O . ARG A 1 83 ? -6.919 5.025 13.011 1.00 90.81 83 ARG A O 1
ATOM 658 N N . GLY A 1 84 ? -6.123 4.703 15.093 1.00 91.75 84 GLY A N 1
ATOM 659 C CA . GLY A 1 84 ? -4.714 4.941 14.773 1.00 91.75 84 GLY A CA 1
ATOM 660 C C . GLY A 1 84 ? -4.173 3.954 13.735 1.00 91.75 84 GLY A C 1
ATOM 661 O O . GLY A 1 84 ? -3.700 4.373 12.680 1.00 91.75 84 GLY A O 1
ATOM 662 N N . LEU A 1 85 ? -4.333 2.651 13.983 1.00 90.75 85 LEU A N 1
ATOM 663 C CA . LEU A 1 85 ? -3.877 1.587 13.078 1.00 90.75 85 LEU A CA 1
ATOM 664 C C . LEU A 1 85 ? -4.582 1.634 11.712 1.00 90.75 85 LEU A C 1
ATOM 666 O O . LEU A 1 85 ? -3.949 1.469 10.672 1.00 90.75 85 LEU A O 1
ATOM 670 N N . SER A 1 86 ? -5.885 1.921 11.694 1.00 88.56 86 SER A N 1
ATOM 671 C CA . SER A 1 86 ? -6.673 2.100 10.466 1.00 88.56 86 SER A CA 1
ATOM 672 C C . SER A 1 86 ? -6.153 3.267 9.616 1.00 88.56 86 SER A C 1
ATOM 674 O O . SER A 1 86 ? -6.012 3.163 8.390 1.00 88.56 86 SER A O 1
ATOM 676 N N . LYS A 1 87 ? -5.797 4.382 10.268 1.00 90.62 87 LYS A N 1
ATOM 677 C CA . LYS A 1 87 ? -5.181 5.538 9.609 1.00 90.62 87 LYS A CA 1
ATOM 678 C C . LYS A 1 87 ? -3.795 5.199 9.058 1.00 90.62 87 LYS A C 1
ATOM 680 O O . LYS A 1 87 ? -3.491 5.580 7.931 1.00 90.62 87 LYS A O 1
ATOM 685 N N . GLU A 1 88 ? -2.972 4.478 9.815 1.00 91.25 88 GLU A N 1
ATOM 686 C CA . GLU A 1 88 ? -1.657 4.014 9.358 1.00 91.25 88 GLU A CA 1
ATOM 687 C C . GLU A 1 88 ? -1.764 3.114 8.121 1.00 91.25 88 GLU A C 1
ATOM 689 O O . GLU A 1 88 ? -1.108 3.393 7.118 1.00 91.25 88 GLU A O 1
ATOM 694 N N . LEU A 1 89 ? -2.661 2.122 8.137 1.00 88.06 89 LEU A N 1
ATOM 695 C CA . LEU A 1 89 ? -2.951 1.262 6.982 1.00 88.06 89 LEU A CA 1
ATOM 696 C C . LEU A 1 89 ? -3.387 2.071 5.756 1.00 88.06 89 LEU A C 1
ATOM 698 O O . LEU A 1 89 ? -2.904 1.844 4.644 1.00 88.06 89 LEU A O 1
ATOM 702 N N . SER A 1 90 ? -4.276 3.046 5.959 1.00 87.12 90 SER A N 1
ATOM 703 C CA . SER A 1 90 ? -4.756 3.930 4.891 1.00 87.12 90 SER A CA 1
ATOM 704 C C . SER A 1 90 ? -3.629 4.779 4.295 1.00 87.12 90 SER A C 1
ATOM 706 O O . SER A 1 90 ? -3.560 4.942 3.075 1.00 87.12 90 SER A O 1
ATOM 708 N N . ASN A 1 91 ? -2.721 5.282 5.133 1.00 90.62 91 ASN A N 1
ATOM 709 C CA . ASN A 1 91 ? -1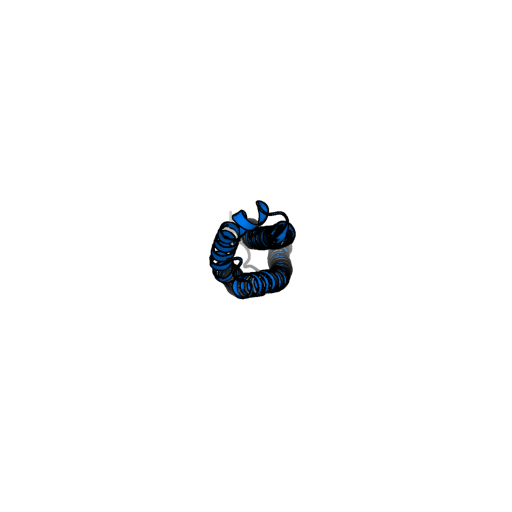.558 6.049 4.692 1.00 90.62 91 ASN A CA 1
ATOM 710 C C . ASN A 1 91 ? -0.573 5.179 3.902 1.00 90.62 91 ASN A C 1
ATOM 712 O O . ASN A 1 91 ? -0.086 5.609 2.855 1.00 90.62 91 ASN A O 1
ATOM 716 N N . THR A 1 92 ? -0.303 3.952 4.356 1.00 89.62 92 THR A N 1
ATOM 717 C CA . THR A 1 92 ? 0.588 3.031 3.638 1.00 89.62 92 THR A CA 1
ATOM 718 C C . THR A 1 92 ? -0.003 2.641 2.282 1.00 89.62 92 THR A C 1
ATOM 720 O O . THR A 1 92 ? 0.698 2.702 1.272 1.00 89.62 92 THR A O 1
ATOM 723 N N . LEU A 1 93 ? -1.309 2.353 2.214 1.00 86.56 93 LEU A N 1
ATOM 724 C CA . LEU A 1 93 ? -2.015 2.112 0.950 1.00 86.56 93 LEU A CA 1
ATOM 725 C C . LEU A 1 93 ? -1.906 3.308 -0.008 1.00 86.56 93 LEU A C 1
ATOM 727 O O . LEU A 1 93 ? -1.653 3.138 -1.201 1.00 86.56 93 LEU A O 1
ATOM 731 N N . ALA A 1 94 ? -2.098 4.527 0.502 1.00 87.69 94 ALA A N 1
ATOM 732 C CA . ALA A 1 94 ? -1.939 5.737 -0.298 1.00 87.69 94 ALA A CA 1
ATOM 733 C C . ALA A 1 94 ? -0.497 5.886 -0.814 1.00 87.69 94 ALA A C 1
ATOM 735 O O . ALA A 1 94 ? -0.307 6.252 -1.972 1.00 87.69 94 ALA A O 1
ATOM 736 N N . SER A 1 95 ? 0.507 5.538 -0.001 1.00 88.88 95 SER A N 1
ATOM 737 C CA . SER A 1 95 ? 1.918 5.549 -0.404 1.00 88.88 95 SER A CA 1
ATOM 738 C C . SER A 1 95 ? 2.230 4.553 -1.524 1.00 88.88 95 SER A C 1
ATOM 740 O O . SER A 1 95 ? 3.007 4.889 -2.417 1.00 88.88 95 SER A O 1
ATOM 742 N N . ILE A 1 96 ? 1.617 3.362 -1.517 1.00 85.62 96 ILE A N 1
ATOM 743 C CA . ILE A 1 96 ? 1.741 2.382 -2.613 1.00 85.62 96 ILE A CA 1
ATOM 744 C C . ILE A 1 96 ? 1.237 2.994 -3.922 1.00 85.62 96 ILE A C 1
ATOM 746 O O . ILE A 1 96 ? 1.963 3.002 -4.917 1.00 85.62 96 ILE A O 1
ATOM 750 N N . ASN A 1 97 ? 0.031 3.569 -3.903 1.00 83.00 97 ASN A N 1
ATOM 751 C CA . ASN A 1 97 ? -0.564 4.183 -5.091 1.00 83.00 97 ASN A CA 1
ATOM 752 C C . ASN A 1 97 ? 0.250 5.388 -5.594 1.00 83.00 97 ASN A C 1
ATOM 754 O O . ASN A 1 97 ? 0.459 5.530 -6.797 1.00 83.00 97 ASN A O 1
ATOM 758 N N . ASP A 1 98 ? 0.718 6.258 -4.694 1.00 88.50 98 ASP A N 1
ATOM 759 C CA . ASP A 1 98 ? 1.527 7.426 -5.066 1.00 88.50 98 ASP A CA 1
ATOM 760 C C . ASP A 1 98 ? 2.871 7.013 -5.687 1.00 88.50 98 ASP A C 1
ATOM 762 O O . ASP A 1 98 ? 3.278 7.556 -6.719 1.00 88.50 98 ASP A O 1
ATOM 766 N N . ALA A 1 99 ? 3.527 5.996 -5.116 1.00 86.44 99 ALA A N 1
ATOM 767 C CA . ALA A 1 99 ? 4.769 5.451 -5.652 1.00 86.44 99 ALA A CA 1
ATOM 768 C C . ALA A 1 99 ? 4.584 4.904 -7.076 1.00 86.44 99 ALA A C 1
ATOM 770 O O . ALA A 1 99 ? 5.400 5.215 -7.947 1.00 86.44 99 ALA A O 1
ATOM 771 N N . ASP A 1 100 ? 3.495 4.177 -7.340 1.00 82.25 100 ASP A N 1
ATOM 772 C CA . ASP A 1 100 ? 3.174 3.666 -8.678 1.00 82.25 100 ASP A CA 1
ATOM 773 C C . ASP A 1 100 ? 2.884 4.790 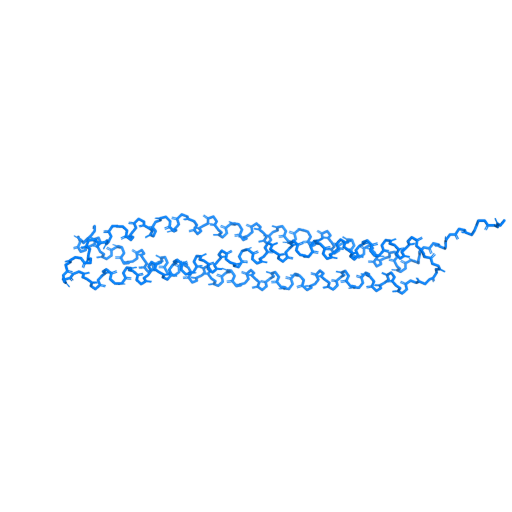-9.681 1.00 82.25 100 ASP A C 1
ATOM 775 O O . ASP A 1 100 ? 3.382 4.770 -10.811 1.00 82.25 100 ASP A O 1
ATOM 779 N N . VAL A 1 101 ? 2.127 5.817 -9.279 1.00 84.81 101 VAL A N 1
ATOM 780 C CA . VAL A 1 101 ?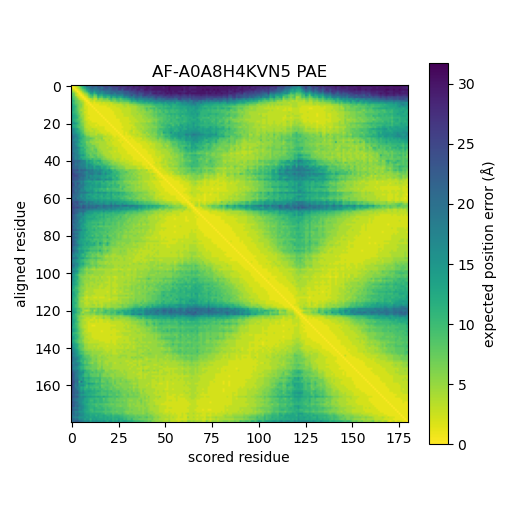 1.831 6.973 -10.143 1.00 84.81 101 VAL A CA 1
ATOM 781 C C . VAL A 1 101 ? 3.106 7.742 -10.487 1.00 84.81 101 VAL A C 1
ATOM 783 O O . VAL A 1 101 ? 3.328 8.093 -11.655 1.00 84.81 101 VAL A O 1
ATOM 786 N N . LYS A 1 102 ? 3.958 8.004 -9.489 1.00 89.12 102 LYS A N 1
ATOM 787 C CA . LYS A 1 102 ? 5.242 8.687 -9.678 1.00 89.12 102 LYS A CA 1
ATOM 788 C C . LYS A 1 102 ? 6.154 7.875 -10.590 1.00 89.12 102 LYS A C 1
ATOM 790 O O . LYS A 1 102 ? 6.701 8.416 -11.548 1.00 89.12 102 LYS A O 1
ATOM 795 N N . PHE A 1 103 ? 6.240 6.572 -10.354 1.00 87.88 103 PHE A N 1
ATOM 796 C CA . PHE A 1 103 ? 6.992 5.656 -11.193 1.00 87.88 103 PHE A CA 1
ATOM 797 C C . PHE A 1 103 ? 6.513 5.659 -12.646 1.00 87.88 103 PHE A C 1
ATOM 799 O O . PHE A 1 103 ? 7.320 5.822 -13.559 1.00 87.88 103 PHE A O 1
ATOM 806 N N . GLY A 1 104 ? 5.203 5.554 -12.882 1.00 84.69 104 GLY A N 1
ATOM 807 C CA . GLY A 1 104 ? 4.641 5.583 -14.232 1.00 84.69 104 GLY A CA 1
ATOM 808 C C . GLY A 1 104 ? 4.908 6.902 -14.966 1.00 84.69 104 GLY A C 1
ATOM 809 O O . GLY A 1 104 ? 4.984 6.929 -16.196 1.00 84.69 104 GLY A O 1
ATOM 810 N N . ARG A 1 105 ? 5.060 8.020 -14.246 1.00 87.06 105 ARG A N 1
ATOM 811 C CA . ARG A 1 105 ? 5.491 9.304 -14.823 1.00 87.06 105 ARG A CA 1
ATOM 812 C C . ARG A 1 105 ? 6.982 9.293 -15.170 1.00 87.06 105 ARG A C 1
ATOM 814 O O . ARG A 1 105 ? 7.333 9.645 -16.294 1.00 87.06 105 ARG A O 1
ATOM 821 N N . ASP A 1 106 ? 7.823 8.857 -14.238 1.00 89.50 106 ASP A N 1
ATOM 822 C CA . ASP A 1 106 ? 9.279 8.813 -14.404 1.00 89.50 106 ASP A CA 1
ATOM 823 C C . ASP A 1 106 ? 9.691 7.865 -15.539 1.00 89.50 106 ASP A C 1
ATOM 825 O O . ASP A 1 106 ? 10.488 8.229 -16.402 1.00 89.50 106 ASP A O 1
ATOM 829 N N . ILE A 1 107 ? 9.100 6.671 -15.601 1.00 88.50 107 ILE A N 1
ATOM 830 C CA . ILE A 1 107 ? 9.382 5.690 -16.653 1.00 88.50 107 ILE A CA 1
ATOM 831 C C . ILE A 1 107 ? 8.974 6.196 -18.030 1.00 88.50 107 ILE A C 1
ATOM 833 O O . ILE A 1 107 ? 9.737 6.032 -18.977 1.00 88.50 107 ILE A O 1
ATOM 837 N N . ARG A 1 108 ? 7.809 6.846 -18.162 1.00 87.12 108 ARG A N 1
ATOM 838 C CA . ARG A 1 108 ? 7.398 7.437 -19.445 1.00 87.12 108 ARG A CA 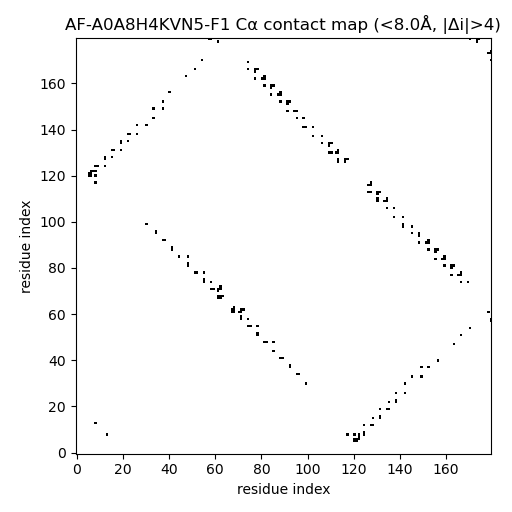1
ATOM 839 C C . ARG A 1 108 ? 8.413 8.459 -19.942 1.00 87.12 108 ARG A C 1
ATOM 841 O O . ARG A 1 108 ? 8.760 8.419 -21.114 1.00 87.12 108 ARG A O 1
ATOM 848 N N . LYS A 1 109 ? 8.933 9.308 -19.050 1.00 89.69 109 LYS A N 1
ATOM 849 C CA . LYS A 1 109 ? 9.989 10.270 -19.388 1.00 89.69 109 LYS A CA 1
ATOM 850 C C . LYS A 1 109 ? 11.242 9.566 -19.924 1.00 89.69 109 LYS A C 1
ATOM 852 O O . LYS A 1 109 ? 11.755 9.965 -20.962 1.00 89.69 109 LYS A O 1
ATOM 857 N N . HIS A 1 110 ? 11.715 8.523 -19.243 1.00 88.38 110 HIS A N 1
ATOM 858 C CA . HIS A 1 110 ? 12.919 7.803 -19.671 1.00 88.38 110 HIS A CA 1
ATOM 859 C C . HIS A 1 110 ? 12.709 6.996 -20.957 1.00 88.38 110 HIS A C 1
ATOM 861 O O . HIS A 1 110 ? 13.612 6.928 -21.782 1.00 88.38 110 HIS A O 1
ATOM 867 N N . TYR A 1 111 ? 11.512 6.448 -21.179 1.00 87.50 111 TYR A N 1
ATOM 868 C CA . TYR A 1 111 ? 11.171 5.838 -22.464 1.00 87.50 111 TYR A CA 1
ATOM 869 C C . TYR A 1 111 ? 11.160 6.852 -23.603 1.00 87.50 111 TYR A C 1
ATOM 871 O O . TYR A 1 111 ? 11.682 6.554 -24.670 1.00 87.50 111 TYR A O 1
ATOM 879 N N . THR A 1 112 ? 10.599 8.045 -23.393 1.00 88.62 112 THR A N 1
ATOM 880 C CA . THR A 1 112 ? 10.660 9.121 -24.391 1.00 88.62 112 THR A CA 1
ATOM 881 C C . THR A 1 112 ? 12.107 9.484 -24.714 1.00 88.62 112 THR A C 1
ATOM 883 O O . THR A 1 112 ? 12.455 9.531 -25.887 1.00 88.62 112 THR A O 1
ATOM 886 N N . GLN A 1 113 ? 12.958 9.635 -23.696 1.00 88.62 113 GLN A N 1
ATOM 887 C CA . GLN A 1 113 ? 14.380 9.928 -23.882 1.00 88.62 113 GLN A CA 1
ATOM 888 C C . GLN A 1 113 ? 15.098 8.836 -24.696 1.00 88.62 113 GLN A C 1
ATOM 890 O O . GLN A 1 113 ? 15.783 9.139 -25.666 1.00 88.62 113 GLN A O 1
ATOM 895 N N . PHE A 1 114 ? 14.876 7.562 -24.366 1.00 89.75 114 PHE A N 1
ATOM 896 C CA . PHE A 1 114 ? 15.418 6.438 -25.133 1.00 89.75 114 PHE A CA 1
ATOM 897 C C . PHE A 1 114 ? 14.974 6.458 -26.607 1.00 89.75 114 PHE A C 1
ATOM 899 O O . PHE A 1 114 ? 15.771 6.204 -27.511 1.00 89.75 114 PHE A O 1
ATOM 906 N N . LEU A 1 115 ? 13.696 6.758 -26.866 1.00 87.38 115 LEU A N 1
ATOM 907 C CA . LEU A 1 115 ? 13.165 6.843 -28.229 1.00 87.38 115 LEU A CA 1
ATOM 908 C C . LEU A 1 115 ? 13.782 8.007 -29.014 1.00 87.38 115 LEU A C 1
ATOM 910 O O . LEU A 1 115 ? 14.049 7.850 -30.203 1.00 87.38 115 LEU A O 1
ATOM 914 N N . GLU A 1 116 ? 14.023 9.149 -28.368 1.00 87.69 116 GLU A N 1
ATOM 915 C CA . GLU A 1 116 ? 14.722 10.293 -28.967 1.00 87.69 116 GLU A CA 1
ATOM 916 C C . GLU A 1 116 ? 16.174 9.938 -29.322 1.00 87.69 116 GLU A C 1
ATOM 918 O O . GLU A 1 116 ? 16.621 10.205 -30.439 1.00 87.69 116 GLU A O 1
ATOM 923 N N . GLU A 1 117 ? 16.884 9.261 -28.416 1.00 87.38 117 GLU A N 1
ATOM 924 C CA . GLU A 1 117 ? 18.267 8.817 -28.622 1.00 87.38 117 GLU A CA 1
ATOM 925 C C . GLU A 1 117 ? 18.378 7.857 -29.815 1.00 87.38 117 GLU A C 1
ATOM 927 O O . GLU A 1 117 ? 19.223 8.064 -30.687 1.00 87.38 117 GLU A O 1
ATOM 932 N N . ILE A 1 118 ? 17.467 6.882 -29.939 1.00 85.44 118 ILE A N 1
ATOM 933 C CA . ILE A 1 118 ? 17.427 5.983 -31.105 1.00 85.44 118 ILE A CA 1
ATOM 934 C C . ILE A 1 118 ? 16.991 6.706 -32.386 1.00 85.44 118 ILE A C 1
ATOM 936 O O . ILE A 1 118 ? 17.516 6.418 -33.461 1.00 85.44 118 ILE A O 1
ATOM 940 N N . ALA A 1 119 ? 16.052 7.653 -32.313 1.00 82.94 119 ALA A N 1
ATOM 941 C CA . ALA A 1 119 ? 15.632 8.422 -33.487 1.00 82.94 119 ALA A CA 1
ATOM 942 C C . ALA A 1 119 ? 16.776 9.277 -34.062 1.00 82.94 119 ALA A C 1
ATOM 944 O O . ALA A 1 119 ? 16.836 9.499 -35.271 1.00 82.94 119 ALA A O 1
ATOM 945 N N . SER A 1 120 ? 17.692 9.728 -33.201 1.00 80.62 120 SER A N 1
ATOM 946 C CA . SER A 1 120 ? 18.898 10.479 -33.567 1.00 80.62 120 SER A CA 1
ATOM 947 C C . SER A 1 120 ? 20.160 9.618 -33.701 1.00 80.62 120 SER A C 1
ATOM 949 O O . SER A 1 120 ? 21.262 10.160 -33.719 1.00 80.62 120 SER A O 1
ATOM 951 N N . TYR A 1 121 ? 20.021 8.292 -33.789 1.00 81.50 121 TYR A N 1
ATOM 952 C CA . TYR A 1 121 ? 21.146 7.364 -33.727 1.00 81.50 121 TYR A CA 1
ATOM 953 C C . TYR A 1 121 ? 22.190 7.614 -34.825 1.00 81.50 121 TYR A C 1
ATOM 955 O O . TYR A 1 121 ? 21.909 7.532 -36.024 1.00 81.50 121 TYR A O 1
ATOM 963 N N . THR A 1 122 ? 23.425 7.886 -34.404 1.00 79.69 122 THR A N 1
ATOM 964 C CA . THR A 1 122 ? 24.571 8.170 -35.283 1.00 79.69 122 THR A CA 1
ATOM 965 C C . THR A 1 122 ? 25.604 7.040 -35.321 1.00 79.69 122 THR A C 1
ATOM 967 O O . THR A 1 122 ? 26.650 7.203 -35.948 1.00 79.69 122 THR A O 1
ATOM 970 N N . GLY A 1 123 ? 25.317 5.890 -34.698 1.00 80.56 123 GLY A N 1
ATOM 971 C CA . GLY A 1 123 ? 26.249 4.759 -34.581 1.00 80.56 123 GLY A CA 1
ATOM 972 C C . GLY A 1 123 ? 26.921 4.611 -33.210 1.00 80.56 123 GLY A C 1
ATOM 973 O O . GLY A 1 123 ? 27.757 3.727 -33.054 1.00 80.56 123 GLY A O 1
ATOM 974 N N . ASP A 1 124 ? 26.570 5.455 -32.235 1.00 85.94 124 ASP A N 1
ATOM 975 C CA . ASP A 1 124 ? 26.968 5.316 -30.829 1.00 85.94 124 ASP A CA 1
ATOM 976 C C . ASP A 1 124 ? 25.777 4.825 -29.994 1.00 85.94 124 ASP A C 1
ATOM 978 O O . ASP A 1 124 ? 24.747 5.497 -29.908 1.00 85.94 124 ASP A O 1
ATOM 982 N N . ASP A 1 125 ? 25.905 3.633 -29.412 1.00 87.12 125 ASP A N 1
ATOM 983 C CA . ASP A 1 125 ? 24.852 3.015 -28.604 1.00 87.12 125 ASP A CA 1
ATOM 984 C C . ASP A 1 125 ? 24.842 3.507 -27.151 1.00 87.12 125 ASP A C 1
ATOM 986 O O . ASP A 1 125 ? 23.847 3.289 -26.457 1.00 87.12 125 ASP A O 1
ATOM 990 N N . GLU A 1 126 ? 25.926 4.120 -26.658 1.00 89.81 126 GLU A N 1
ATOM 991 C CA . GLU A 1 126 ? 26.096 4.376 -25.220 1.00 89.81 126 GLU A CA 1
ATOM 992 C C . GLU A 1 126 ? 24.968 5.232 -24.617 1.00 89.81 126 GLU A C 1
ATOM 994 O O . GLU A 1 126 ? 24.458 4.847 -23.561 1.00 89.81 126 GLU A O 1
ATOM 999 N N . PRO A 1 127 ? 24.484 6.314 -25.266 1.00 89.19 127 PRO A N 1
ATOM 1000 C CA . PRO A 1 127 ? 23.357 7.084 -24.738 1.00 89.19 127 PRO A CA 1
ATOM 1001 C C . PRO A 1 127 ? 22.093 6.229 -24.572 1.00 89.19 127 PRO A C 1
ATOM 1003 O O . PRO A 1 127 ? 21.488 6.204 -23.499 1.00 89.19 127 PRO A O 1
ATOM 1006 N N . ALA A 1 128 ? 21.757 5.441 -25.598 1.00 88.25 128 ALA A N 1
ATOM 1007 C CA . ALA A 1 128 ? 20.576 4.586 -25.592 1.00 88.25 128 ALA A CA 1
ATOM 1008 C C . ALA A 1 128 ? 20.702 3.444 -24.568 1.00 88.25 128 ALA A C 1
ATOM 1010 O O . ALA A 1 128 ? 19.728 3.101 -23.891 1.00 88.25 128 ALA A O 1
ATOM 1011 N N . PHE A 1 129 ? 21.901 2.876 -24.397 1.00 91.38 129 PHE A N 1
ATOM 1012 C CA . PHE A 1 129 ? 22.167 1.911 -23.332 1.00 91.38 129 PHE A CA 1
ATOM 1013 C C . PHE A 1 129 ? 22.004 2.523 -21.946 1.00 91.38 129 PHE A C 1
ATOM 1015 O O . PHE A 1 129 ? 21.419 1.877 -21.074 1.00 91.38 129 PHE A O 1
ATOM 1022 N N . GLU A 1 130 ? 22.481 3.747 -21.727 1.00 91.81 130 GLU A N 1
ATOM 1023 C CA . GLU A 1 130 ? 22.344 4.415 -20.436 1.00 91.81 130 GLU A CA 1
ATOM 1024 C C . GLU A 1 130 ? 20.873 4.678 -20.096 1.00 91.81 130 GLU A C 1
ATOM 1026 O O . GLU A 1 130 ? 20.428 4.352 -18.993 1.00 91.81 130 GLU A O 1
ATOM 1031 N N . SER A 1 131 ? 20.067 5.129 -21.061 1.00 90.50 131 SER A N 1
ATOM 1032 C CA . SER A 1 131 ? 18.617 5.244 -20.872 1.00 90.50 131 SER A CA 1
ATOM 1033 C C . SER A 1 131 ? 17.965 3.906 -20.501 1.00 90.50 131 SER A C 1
ATOM 1035 O O . SER A 1 131 ? 17.161 3.848 -19.564 1.00 90.50 131 SER A O 1
ATOM 1037 N N . LEU A 1 132 ? 18.346 2.799 -21.153 1.00 91.94 132 LEU A N 1
ATOM 1038 C CA . LEU A 1 132 ? 17.852 1.460 -20.801 1.00 91.94 132 LEU A CA 1
ATOM 1039 C C . LEU A 1 132 ? 18.306 1.005 -19.406 1.00 91.94 132 LEU A C 1
ATOM 1041 O O . LEU A 1 132 ? 17.505 0.417 -18.672 1.00 91.94 132 LEU A O 1
ATOM 1045 N N . ARG A 1 133 ? 19.552 1.294 -19.002 1.00 92.75 133 ARG A N 1
ATOM 1046 C CA . ARG A 1 133 ? 20.056 1.007 -17.645 1.00 92.75 133 ARG A CA 1
ATOM 1047 C C . ARG A 1 133 ? 19.261 1.771 -16.594 1.00 92.75 133 ARG A C 1
ATOM 1049 O O . ARG A 1 133 ? 18.868 1.181 -15.585 1.00 92.75 133 ARG A O 1
ATOM 1056 N N . ILE A 1 134 ? 18.976 3.051 -16.835 1.00 92.44 134 ILE A N 1
ATOM 1057 C CA . ILE A 1 134 ? 18.164 3.876 -15.935 1.00 92.44 134 ILE A CA 1
ATOM 1058 C C . ILE A 1 134 ? 16.755 3.293 -15.806 1.00 92.44 134 ILE A C 1
ATOM 1060 O O . ILE A 1 134 ? 16.269 3.131 -14.686 1.00 92.44 134 ILE A O 1
ATOM 1064 N N . ILE A 1 135 ? 16.115 2.920 -16.919 1.00 90.56 135 ILE A N 1
ATOM 1065 C CA . ILE A 1 135 ? 14.790 2.281 -16.908 1.00 90.56 135 ILE A CA 1
ATOM 1066 C C . ILE A 1 135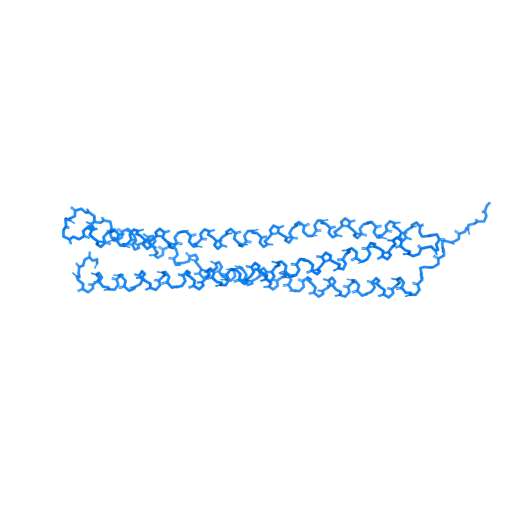 ? 14.822 0.992 -16.076 1.00 90.56 135 ILE A C 1
ATOM 1068 O O . ILE A 1 135 ? 14.005 0.824 -15.168 1.00 90.56 135 ILE A O 1
ATOM 1072 N N . ALA A 1 136 ? 15.785 0.103 -16.333 1.00 89.88 136 ALA A N 1
ATOM 1073 C CA . ALA A 1 136 ? 15.923 -1.158 -15.607 1.00 89.88 136 ALA A CA 1
ATOM 1074 C C . ALA A 1 136 ? 16.135 -0.940 -14.098 1.00 89.88 136 ALA A C 1
ATOM 1076 O O . ALA A 1 136 ? 15.475 -1.587 -13.281 1.00 89.88 136 ALA A O 1
ATOM 1077 N N . LYS A 1 137 ? 16.994 0.015 -13.720 1.00 91.88 137 LYS A N 1
ATOM 1078 C CA . LYS A 1 137 ? 17.226 0.387 -12.319 1.00 91.88 137 LYS A CA 1
ATOM 1079 C C . LYS A 1 137 ? 15.958 0.923 -11.657 1.00 91.88 137 LYS A C 1
ATOM 1081 O O . LYS A 1 137 ? 15.616 0.487 -10.565 1.00 91.88 137 LYS A O 1
ATOM 1086 N N . LYS A 1 138 ? 15.216 1.810 -12.326 1.00 90.69 138 LYS A N 1
ATOM 1087 C CA . LYS A 1 138 ? 13.957 2.363 -11.802 1.00 90.69 138 LYS A CA 1
ATOM 1088 C C . LYS A 1 138 ? 12.931 1.270 -11.508 1.00 90.69 138 LYS A C 1
ATOM 1090 O O . LYS A 1 138 ? 12.260 1.338 -10.482 1.00 90.69 138 LYS A O 1
ATOM 1095 N N . PHE A 1 139 ? 12.812 0.271 -12.385 1.00 88.19 139 PHE A N 1
ATOM 1096 C CA . PHE A 1 139 ? 11.953 -0.890 -12.140 1.00 88.19 139 PHE A CA 1
ATOM 1097 C C . PHE A 1 139 ? 12.387 -1.674 -10.897 1.00 88.19 139 PHE A C 1
ATOM 1099 O O . PHE A 1 139 ? 11.543 -2.036 -10.079 1.00 88.19 139 PHE A O 1
ATOM 1106 N N . HIS A 1 140 ? 13.691 -1.917 -10.740 1.00 87.62 140 HIS A N 1
ATOM 1107 C CA . HIS A 1 140 ? 14.224 -2.590 -9.558 1.00 87.62 140 HIS A CA 1
ATOM 1108 C C . HIS A 1 140 ? 13.927 -1.807 -8.269 1.00 87.62 140 HIS A C 1
ATOM 1110 O O . HIS A 1 140 ? 13.366 -2.372 -7.332 1.00 87.62 140 HIS A O 1
ATOM 1116 N N . ASP A 1 141 ? 14.225 -0.505 -8.255 1.00 89.31 141 ASP A N 1
ATOM 1117 C CA . ASP A 1 141 ? 14.010 0.373 -7.100 1.00 89.31 141 ASP A CA 1
ATOM 1118 C C . ASP A 1 141 ? 12.530 0.414 -6.686 1.00 89.31 141 ASP A C 1
ATOM 1120 O O . ASP A 1 141 ? 12.210 0.342 -5.496 1.00 89.31 141 ASP A O 1
ATOM 1124 N N . LEU A 1 142 ? 11.609 0.491 -7.657 1.00 86.19 142 LEU A N 1
ATOM 1125 C CA . LEU A 1 142 ? 10.178 0.445 -7.362 1.00 86.19 142 LEU A CA 1
ATOM 1126 C C . LEU A 1 142 ? 9.782 -0.885 -6.730 1.00 86.19 142 LEU A C 1
ATOM 1128 O O . LEU A 1 142 ? 9.108 -0.875 -5.705 1.00 86.19 142 LEU A O 1
ATOM 1132 N N . ASN A 1 143 ? 10.162 -2.010 -7.340 1.00 83.62 143 ASN A N 1
ATOM 1133 C CA . ASN A 1 143 ? 9.751 -3.328 -6.866 1.00 83.62 143 ASN A CA 1
ATOM 1134 C C . ASN A 1 143 ? 10.198 -3.569 -5.425 1.00 83.62 143 ASN A C 1
ATOM 1136 O O . ASN A 1 143 ? 9.401 -4.038 -4.612 1.00 83.62 143 ASN A O 1
ATOM 1140 N N . THR A 1 144 ? 11.442 -3.206 -5.106 1.00 86.56 144 THR A N 1
ATOM 1141 C CA . THR A 1 144 ? 11.981 -3.289 -3.745 1.00 86.56 144 THR A CA 1
ATOM 1142 C C . THR A 1 144 ? 11.172 -2.411 -2.792 1.00 86.56 144 THR A C 1
ATOM 1144 O O . THR A 1 144 ? 10.662 -2.903 -1.788 1.00 86.56 144 THR A O 1
ATOM 1147 N N . GLY A 1 145 ? 10.942 -1.141 -3.143 1.00 88.19 145 GLY A N 1
ATOM 1148 C CA . GLY A 1 145 ? 10.157 -0.242 -2.297 1.00 88.19 145 GLY A CA 1
ATOM 1149 C C . GLY A 1 145 ? 8.692 -0.672 -2.136 1.00 88.19 145 GLY A C 1
ATOM 1150 O O . GLY A 1 145 ? 8.105 -0.484 -1.075 1.00 88.19 145 GLY A O 1
ATOM 1151 N N . GLN A 1 146 ? 8.061 -1.239 -3.168 1.00 84.44 146 GLN A N 1
ATOM 1152 C CA . GLN A 1 146 ? 6.689 -1.748 -3.066 1.00 84.44 146 GLN A CA 1
ATOM 1153 C C . GLN A 1 146 ? 6.607 -2.999 -2.195 1.00 84.44 146 GLN A C 1
ATOM 1155 O O . GLN A 1 146 ? 5.680 -3.131 -1.397 1.00 84.44 146 GLN A O 1
ATOM 1160 N N . TYR A 1 147 ? 7.594 -3.890 -2.296 1.00 84.50 147 TYR A N 1
ATOM 1161 C CA . TYR A 1 147 ? 7.700 -5.035 -1.401 1.00 84.50 147 TYR A CA 1
ATOM 1162 C C . TYR A 1 147 ? 7.787 -4.591 0.069 1.00 84.50 147 TYR A C 1
ATOM 1164 O O . TYR A 1 147 ? 7.037 -5.090 0.905 1.00 84.50 147 TYR A O 1
ATOM 1172 N N . GLU A 1 148 ? 8.622 -3.597 0.381 1.00 90.06 148 GLU A N 1
ATOM 1173 C CA . GLU A 1 148 ? 8.741 -3.035 1.736 1.00 90.06 148 GLU A CA 1
ATOM 1174 C C . GLU A 1 148 ? 7.426 -2.422 2.245 1.00 90.06 148 GLU A C 1
ATOM 1176 O O . GLU A 1 148 ? 7.026 -2.661 3.389 1.00 90.06 148 GLU A O 1
ATOM 1181 N N . ARG A 1 149 ? 6.709 -1.675 1.393 1.00 88.19 149 ARG A N 1
ATOM 1182 C CA . ARG A 1 149 ? 5.391 -1.114 1.741 1.00 88.19 149 ARG A CA 1
ATOM 1183 C C . ARG A 1 149 ? 4.364 -2.205 2.028 1.00 88.19 149 ARG A C 1
ATOM 1185 O O . ARG A 1 149 ? 3.602 -2.074 2.981 1.00 88.19 149 ARG A O 1
ATOM 1192 N N . LEU A 1 150 ? 4.358 -3.289 1.254 1.00 85.31 150 LEU A N 1
ATOM 1193 C CA . LEU A 1 150 ? 3.460 -4.420 1.494 1.00 85.31 150 LEU A CA 1
ATOM 1194 C C . LEU A 1 150 ? 3.792 -5.174 2.780 1.00 85.31 150 LEU A C 1
ATOM 1196 O O . LEU A 1 150 ? 2.876 -5.533 3.517 1.00 85.31 150 LEU A O 1
ATOM 1200 N N . MET A 1 151 ? 5.077 -5.377 3.081 1.00 88.19 151 MET A N 1
ATOM 1201 C CA . MET A 1 151 ? 5.494 -5.956 4.362 1.00 88.19 151 MET A CA 1
ATOM 1202 C C . MET A 1 151 ? 5.046 -5.074 5.530 1.00 88.19 151 MET A C 1
ATOM 1204 O O . MET A 1 151 ? 4.470 -5.575 6.490 1.00 88.19 151 MET A O 1
ATOM 1208 N N . THR A 1 152 ? 5.184 -3.754 5.392 1.00 91.00 152 THR A N 1
ATOM 1209 C CA . THR A 1 152 ? 4.688 -2.792 6.385 1.00 91.00 152 THR A CA 1
ATOM 1210 C C . THR A 1 152 ? 3.167 -2.881 6.550 1.00 91.00 152 THR A C 1
ATOM 1212 O O . THR A 1 152 ? 2.677 -2.940 7.674 1.00 91.00 152 THR A O 1
ATOM 1215 N N . MET A 1 153 ? 2.400 -2.946 5.452 1.00 86.94 153 MET A N 1
ATOM 1216 C CA . MET A 1 153 ? 0.941 -3.125 5.518 1.00 86.94 153 MET A CA 1
ATOM 1217 C C . MET A 1 153 ? 0.546 -4.435 6.194 1.00 86.94 153 MET A C 1
ATOM 1219 O O . MET A 1 153 ? -0.439 -4.467 6.927 1.00 86.94 153 MET A O 1
ATOM 1223 N N . ARG A 1 154 ? 1.294 -5.514 5.951 1.00 86.75 154 ARG A N 1
ATOM 1224 C CA . ARG A 1 154 ? 1.063 -6.804 6.600 1.00 86.75 154 ARG A CA 1
ATOM 1225 C C . ARG A 1 154 ? 1.269 -6.706 8.110 1.00 86.75 154 ARG A C 1
ATOM 1227 O O . ARG A 1 154 ? 0.390 -7.123 8.854 1.00 86.75 154 ARG A O 1
ATOM 1234 N N . ASP A 1 155 ?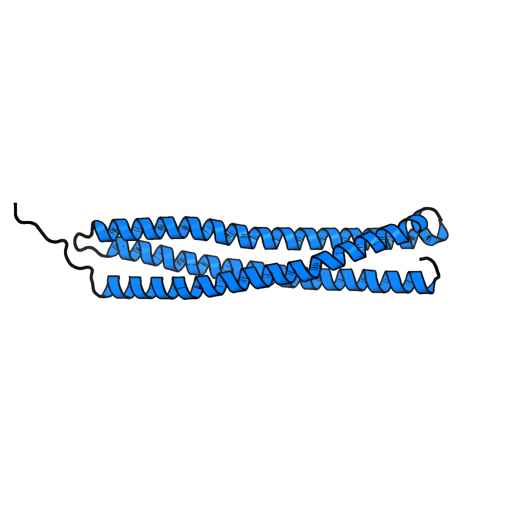 2.369 -6.106 8.554 1.00 90.38 155 ASP A N 1
ATOM 1235 C CA . ASP A 1 155 ? 2.647 -5.922 9.983 1.00 90.38 155 ASP A CA 1
ATOM 1236 C C . ASP A 1 155 ? 1.589 -5.025 10.651 1.00 90.38 155 ASP A C 1
ATOM 1238 O O . ASP A 1 155 ? 1.103 -5.313 11.747 1.00 90.38 155 ASP A O 1
ATOM 1242 N N . GLN A 1 156 ? 1.169 -3.960 9.963 1.00 89.81 156 GLN A N 1
ATOM 1243 C CA . GLN A 1 156 ? 0.077 -3.093 10.408 1.00 89.81 156 GLN A CA 1
ATOM 1244 C C . GLN A 1 156 ? -1.256 -3.849 10.502 1.00 89.81 156 GLN A C 1
ATOM 1246 O O . GLN A 1 156 ? -2.008 -3.643 11.456 1.00 89.81 156 GLN A O 1
ATOM 1251 N N . LEU A 1 157 ? -1.546 -4.747 9.555 1.00 87.81 157 LEU A N 1
ATOM 1252 C CA . LEU A 1 157 ? -2.742 -5.586 9.582 1.00 87.81 157 LEU A CA 1
ATOM 1253 C C . LEU A 1 157 ? -2.701 -6.581 10.747 1.00 87.81 157 LEU A C 1
ATOM 1255 O O . LEU A 1 157 ? -3.706 -6.746 11.433 1.00 87.81 157 LEU A O 1
ATOM 1259 N N . ASP A 1 158 ? -1.551 -7.193 11.026 1.00 88.81 158 ASP A N 1
ATOM 1260 C CA . ASP A 1 158 ? -1.390 -8.080 12.181 1.00 88.81 158 ASP A CA 1
ATOM 1261 C C . ASP A 1 158 ? -1.640 -7.326 13.498 1.00 88.81 158 ASP A C 1
ATOM 1263 O O . ASP A 1 158 ? -2.336 -7.825 14.389 1.00 88.81 158 ASP A O 1
ATOM 1267 N N . CYS A 1 159 ? -1.128 -6.097 13.621 1.00 90.94 159 CYS A N 1
ATOM 1268 C CA . CYS A 1 159 ? -1.417 -5.216 14.755 1.00 90.94 159 CYS A CA 1
ATOM 1269 C C . CYS A 1 159 ? -2.909 -4.868 14.846 1.00 90.94 159 CYS A C 1
ATOM 1271 O O . CYS A 1 159 ? -3.494 -4.950 15.931 1.00 90.94 159 CYS A O 1
ATOM 1273 N N . TYR A 1 160 ? -3.536 -4.536 13.716 1.00 88.62 160 TYR A N 1
ATOM 1274 C CA . TYR A 1 160 ? -4.963 -4.232 13.625 1.00 88.62 160 TYR A CA 1
ATOM 1275 C C . TYR A 1 160 ? -5.819 -5.416 14.090 1.00 88.62 160 TYR A C 1
ATOM 1277 O O . TYR A 1 160 ? -6.663 -5.261 14.971 1.00 88.62 160 TYR A O 1
ATOM 1285 N N . MET A 1 161 ? -5.544 -6.624 13.595 1.00 87.56 161 MET A N 1
ATOM 1286 C CA . MET A 1 161 ? -6.273 -7.840 13.971 1.00 87.56 161 MET A CA 1
ATOM 1287 C C . MET A 1 161 ? -6.155 -8.160 15.465 1.00 87.56 161 MET A C 1
ATOM 1289 O O . MET A 1 161 ? -7.132 -8.578 16.095 1.00 87.56 161 MET A O 1
ATOM 1293 N N . ARG A 1 162 ? -4.985 -7.928 16.074 1.00 90.38 162 ARG A N 1
ATOM 1294 C CA . ARG A 1 162 ? -4.824 -8.049 17.533 1.00 90.38 162 ARG A CA 1
ATOM 1295 C C . ARG A 1 162 ? -5.666 -7.022 18.290 1.00 90.38 162 ARG A C 1
ATOM 1297 O O . ARG A 1 162 ? -6.263 -7.377 19.302 1.00 90.38 162 ARG A O 1
ATOM 1304 N N . ALA A 1 163 ? -5.723 -5.773 17.828 1.00 90.06 163 ALA A N 1
ATOM 1305 C CA . ALA A 1 163 ? -6.528 -4.726 18.459 1.00 90.06 163 ALA A CA 1
ATOM 1306 C C . ALA A 1 163 ? -8.036 -5.022 18.360 1.00 90.06 163 ALA A C 1
ATOM 1308 O O . ALA A 1 163 ? -8.743 -4.950 19.364 1.00 90.06 163 ALA A O 1
ATOM 1309 N N . VAL A 1 164 ? -8.506 -5.477 17.195 1.00 88.00 164 VAL A N 1
ATOM 1310 C CA . VAL A 1 164 ? -9.887 -5.952 16.997 1.00 88.00 164 VAL A CA 1
ATOM 1311 C C . VAL A 1 164 ? -10.212 -7.105 17.949 1.00 88.00 164 VAL A C 1
ATOM 1313 O O . VAL A 1 164 ? -11.263 -7.107 18.586 1.00 88.00 164 VAL A O 1
ATOM 1316 N N . SER A 1 165 ? -9.287 -8.054 18.119 1.00 89.19 165 SER A N 1
ATOM 1317 C CA . SER A 1 165 ? -9.479 -9.195 19.027 1.00 89.19 165 SER A CA 1
ATOM 1318 C C . SER A 1 165 ? -9.617 -8.758 20.492 1.00 89.19 165 SER A C 1
ATOM 1320 O O . SER A 1 165 ? -10.408 -9.336 21.235 1.00 89.19 165 SER A O 1
ATOM 1322 N N . LYS A 1 166 ? -8.889 -7.712 20.912 1.00 90.75 166 LYS A N 1
ATOM 1323 C CA . LYS A 1 166 ? -9.039 -7.112 22.249 1.00 90.75 166 LYS A CA 1
ATOM 1324 C C . LYS A 1 166 ? -10.409 -6.468 22.434 1.00 90.75 166 LYS A C 1
ATOM 1326 O O . LYS A 1 166 ? -11.013 -6.664 23.484 1.00 90.75 166 LYS A O 1
ATOM 1331 N N . ILE A 1 167 ? -10.911 -5.744 21.430 1.00 90.12 167 ILE A N 1
ATOM 1332 C CA . ILE A 1 167 ? -12.267 -5.179 21.480 1.00 90.12 167 ILE A CA 1
ATOM 1333 C C . ILE A 1 167 ? -13.321 -6.280 21.547 1.00 90.12 167 ILE A C 1
ATOM 1335 O O . ILE A 1 167 ? -14.229 -6.181 22.363 1.00 90.12 167 ILE A O 1
ATOM 1339 N N . ALA A 1 168 ? -13.182 -7.350 20.764 1.00 90.06 168 ALA A N 1
ATOM 1340 C CA . ALA A 1 168 ? -14.110 -8.475 20.819 1.00 90.06 168 ALA A CA 1
ATOM 1341 C C . ALA A 1 168 ? -14.146 -9.126 22.215 1.00 90.06 168 ALA A C 1
ATOM 1343 O O . ALA A 1 168 ? -15.224 -9.377 22.750 1.00 90.06 168 ALA A O 1
ATOM 1344 N N . ALA A 1 169 ? -12.980 -9.343 22.834 1.00 92.44 169 ALA A N 1
ATOM 1345 C CA . ALA A 1 169 ? -12.893 -9.878 24.192 1.00 92.44 169 ALA A CA 1
ATOM 1346 C C . ALA A 1 169 ? -13.487 -8.920 25.239 1.00 92.44 169 ALA A C 1
ATOM 1348 O O . ALA A 1 169 ? -14.198 -9.356 26.143 1.00 92.44 169 ALA A O 1
ATOM 1349 N N . LEU A 1 170 ? -13.228 -7.615 25.105 1.00 92.88 170 LEU A N 1
ATOM 1350 C CA . LEU A 1 170 ? -13.791 -6.602 25.995 1.00 92.88 170 LEU A CA 1
ATOM 1351 C C . LEU A 1 170 ? -15.316 -6.541 25.871 1.00 92.88 170 LEU A C 1
ATOM 1353 O O . LEU A 1 170 ? -16.001 -6.572 26.886 1.00 92.88 170 LEU A O 1
ATOM 1357 N N . LYS A 1 171 ? -15.846 -6.532 24.643 1.00 93.62 171 LYS A N 1
ATOM 1358 C CA . LYS A 1 171 ? -17.287 -6.591 24.369 1.00 93.62 171 LYS A CA 1
ATOM 1359 C C . LYS A 1 171 ? -17.926 -7.795 25.045 1.00 93.62 171 LYS A C 1
ATOM 1361 O O . LYS A 1 171 ? -18.868 -7.623 25.808 1.00 93.62 171 LYS A O 1
ATOM 1366 N N . HIS A 1 172 ? -17.360 -8.982 24.840 1.00 94.06 172 HIS A N 1
ATOM 1367 C CA . HIS A 1 172 ? -17.870 -10.201 25.458 1.00 94.06 172 HIS A CA 1
ATOM 1368 C C . HIS A 1 172 ? -17.888 -10.106 26.994 1.00 94.06 172 HIS A C 1
ATOM 1370 O O . HIS A 1 172 ? -18.883 -10.464 27.619 1.00 94.06 172 HIS A O 1
ATOM 1376 N N . SER A 1 173 ? -16.827 -9.574 27.608 1.00 94.38 173 SER A N 1
ATOM 1377 C CA . SER A 1 173 ? -16.762 -9.406 29.065 1.00 94.38 173 SER A CA 1
ATOM 1378 C C . SER A 1 173 ? -17.795 -8.409 29.605 1.00 94.38 173 SER A C 1
ATOM 1380 O O . SER A 1 173 ? -18.303 -8.592 30.713 1.00 94.38 173 SER A O 1
ATOM 1382 N N . LEU A 1 174 ? -18.114 -7.357 28.845 1.00 94.50 174 LEU A N 1
ATOM 1383 C CA . LEU A 1 174 ? -19.155 -6.395 29.212 1.00 94.50 174 LEU A CA 1
ATOM 1384 C C . LEU A 1 174 ? -20.558 -7.003 29.089 1.00 94.50 174 LEU A C 1
ATOM 1386 O O . LEU A 1 174 ? -21.382 -6.780 29.975 1.00 94.50 174 LEU A O 1
ATOM 1390 N N . GLU A 1 175 ? -20.806 -7.814 28.058 1.00 94.62 175 GLU A N 1
ATOM 1391 C CA . GLU A 1 175 ? -22.061 -8.564 27.885 1.00 94.62 175 GLU A CA 1
ATOM 1392 C C . GLU A 1 175 ? -22.280 -9.560 29.040 1.00 94.62 175 GLU A C 1
ATOM 1394 O O . GLU A 1 175 ? -23.360 -9.608 29.627 1.00 94.62 175 GLU A O 1
ATOM 1399 N N . GLU A 1 176 ? -21.246 -10.309 29.445 1.00 96.69 176 GLU A N 1
ATOM 1400 C CA . GLU A 1 176 ? -21.325 -11.244 30.584 1.00 96.69 176 GLU A CA 1
ATOM 1401 C C . GLU A 1 176 ? -21.656 -10.544 31.907 1.00 96.69 176 GLU A C 1
ATOM 1403 O O . GLU A 1 176 ? -22.332 -11.106 32.770 1.00 96.69 176 GLU A O 1
ATOM 1408 N N . GLN A 1 177 ? -21.204 -9.300 32.060 1.00 93.62 177 GLN A N 1
ATOM 1409 C CA . GLN A 1 177 ? -21.489 -8.468 33.226 1.00 93.62 177 GLN A CA 1
ATOM 1410 C C . GLN A 1 177 ? -22.808 -7.692 33.101 1.00 93.62 177 GLN A C 1
ATOM 1412 O O . GLN A 1 177 ? -23.142 -6.929 34.008 1.00 93.62 177 GLN A O 1
ATOM 1417 N N . SER A 1 178 ? -23.564 -7.881 32.009 1.00 92.56 178 SER A N 1
ATOM 1418 C CA . SER A 1 178 ? -24.796 -7.134 31.708 1.00 92.56 178 SER A CA 1
ATOM 1419 C C . SER A 1 178 ? -24.589 -5.613 31.726 1.00 92.56 178 SER A C 1
ATOM 1421 O O . SER A 1 178 ? -25.449 -4.858 32.179 1.00 92.56 178 SER A O 1
ATOM 1423 N N . LEU A 1 179 ? -23.408 -5.169 31.287 1.00 90.12 179 LEU A N 1
ATOM 1424 C CA . LEU A 1 179 ? -23.041 -3.756 31.205 1.00 90.12 179 LEU A CA 1
ATOM 1425 C C . LEU A 1 179 ? -23.382 -3.145 29.843 1.00 90.12 179 LEU A C 1
ATOM 1427 O O . LEU A 1 179 ? -23.513 -1.922 29.763 1.00 90.12 179 LEU A O 1
ATOM 1431 N N . ILE A 1 180 ? -23.535 -3.983 28.815 1.00 89.88 180 ILE A N 1
ATOM 1432 C CA . ILE A 1 180 ? -24.019 -3.658 27.466 1.00 89.88 180 ILE A CA 1
ATOM 1433 C C . ILE A 1 180 ? -24.950 -4.757 26.957 1.00 89.88 180 ILE A C 1
ATOM 1435 O O . ILE A 1 180 ? -24.878 -5.881 27.510 1.00 89.88 180 ILE A O 1
#

Secondary structur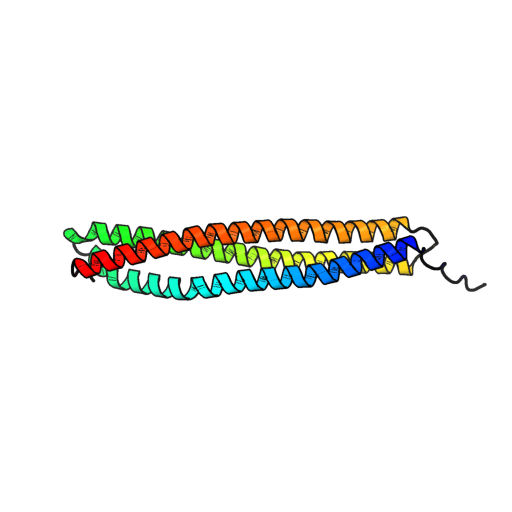e (DSSP, 8-state):
----PPPPPPHHHHHHHHHHHHHHHHHHHHHHHHHHHHHHHHHHHHHHHHHHHHHHHHHGGGGSSTTTHHHHHHHHHHHHHHHHHHHHHHHHHHHHHHHHHHHHHHHHHHHHHHHHHHHT-SS--HHHHHHHHHHHHHHHHHHHHHHHHHHHHHHHHHHHHHHHHHHHHHHHHHHHTT--

Mean predicted aligned error: 7.17 Å

Sequence (180 aa):
MPCVCPPPISSDLHKAFEAVLRLTKNNTTIQQSQVDQAKAIRQVVNPFNETVDDFEMLTMHLGDLSATKAYFYQVQENVNSIRGLSKELSNTLASINDADVKFGRDIRKHYTQFLEEIASYTGDDEPAFESLRIIAKKFHDLNTGQYERLMTMRDQLDCYMRAVSKIAALKHSLEEQSLI

pLDDT: mean 86.33, std 7.8, range [45.19, 96.69]

Foldseek 3Di:
DDPPDADDDDPVLVVLVVVLVVLVVVLVVVLVVLLVVLVVLLVVLVVLLVVLVVLLVLCVVLCVDPVSVVLNVVSVVLNVQLVVLNVVSVVLSVVSVVLVVVLVVVLVVLVVQLVVCNVPHRPDCVSNVVSSVVSSVSSVVSSVVSVVSSVVSVVSSVSNVVSSVVSVVSVVVCVVVVVD

Organism: NCBI:txid2364996

Radius of gyration: 27.05 Å; Cα contacts (8 Å, |Δi|>4): 115; chains: 1; bounding box: 52×27×90 Å

Nearest PDB structures (foldseek):
  8to0-assembly1_z1  TM=5.704E-01  e=4.449E+00  Mus musculus
  8to0-assembly1_GY  TM=4.880E-01  e=3.622E+00  Mus musculus
  8to0-assembly1_GR  TM=4.824E-01  e=4.683E+00  Mus musculus
  8to0-assembly1_GX  TM=3.870E-01  e=7.065E+00  Mus musculus

Solvent-accessible surface area (backbone atoms only — not comparable to full-atom values): 9803 Å² total; per-residue (Å²): 131,84,85,75,72,67,62,78,80,51,73,65,60,52,52,53,50,54,50,51,52,52,50,50,57,56,47,54,55,51,52,53,51,53,54,50,52,51,50,53,53,50,64,61,49,54,64,52,53,56,52,48,53,53,52,50,61,63,38,52,71,31,58,78,38,84,91,37,30,65,57,29,52,53,49,52,53,52,50,53,50,43,54,50,42,53,51,51,46,51,51,50,50,50,50,52,54,50,52,51,55,52,46,58,53,53,50,50,53,40,52,50,50,31,53,52,44,59,75,66,36,80,81,67,61,64,69,38,50,49,34,51,50,52,50,53,48,51,53,52,56,47,52,54,53,49,50,52,48,50,53,50,44,50,54,47,46,56,53,40,54,53,46,52,52,50,51,54,52,51,50,52,54,33,43,77,67,68,72,87